Protein AF-A0A7J6NM86-F1 (afdb_monomer_lite)

Organism: Perkinsus olseni (NCBI:txid32597)

pLDDT: mean 79.4, std 16.75, range [38.25, 97.06]

Sequence (211 aa):
KFTTEFEGNDYGYSNFLFTAVDSLKGNYPCIPMDDYQTCLSWEFVEIAMGLVERSRPDMANLLFLEAFNHRMGSSGLGLSDILKMADAKLEGGSAMLPTIPEEDAWTYHTHHNGEPIVGPSRVCSALVCEMLRAGGALGDHELSCSEFTPFDVYSMDIFTTPTYQLKGDYAIDLTKPEALRLGQKPVTDDMAETCQTIITADSYYARAPHC

Structure (mmCIF, N/CA/C/O backbone):
data_AF-A0A7J6NM86-F1
#
_entry.id   AF-A0A7J6NM86-F1
#
loop_
_atom_site.group_PDB
_atom_site.id
_atom_site.type_symbol
_atom_site.label_atom_id
_atom_site.label_alt_id
_atom_site.label_comp_id
_atom_site.label_asym_id
_atom_site.label_entity_id
_atom_site.label_seq_id
_atom_site.pdbx_PDB_ins_code
_atom_site.Cartn_x
_atom_site.Cartn_y
_atom_site.Cartn_z
_atom_site.occupancy
_atom_site.B_iso_or_equiv
_atom_site.auth_seq_id
_atom_site.auth_comp_id
_atom_site.auth_asym_id
_atom_site.auth_atom_id
_atom_site.pdbx_PDB_model_num
ATOM 1 N N . LYS A 1 1 ? -18.175 -16.246 -5.339 1.00 65.62 1 LYS A N 1
ATOM 2 C CA . LYS A 1 1 ? -17.335 -15.464 -6.276 1.00 65.62 1 LYS A CA 1
ATOM 3 C C . LYS A 1 1 ? -16.178 -14.803 -5.536 1.00 65.62 1 LYS A C 1
ATOM 5 O O . LYS A 1 1 ? -15.058 -15.107 -5.891 1.00 65.62 1 LYS A O 1
ATOM 10 N N . PHE A 1 2 ? -16.438 -14.036 -4.470 1.00 81.94 2 PHE A N 1
ATOM 11 C CA . PHE A 1 2 ? -15.385 -13.460 -3.620 1.00 81.94 2 PHE A CA 1
ATOM 12 C C . PHE A 1 2 ? -14.384 -14.504 -3.093 1.00 81.94 2 PHE A C 1
ATOM 14 O O . PHE A 1 2 ? -13.198 -14.411 -3.370 1.00 81.94 2 PHE A O 1
ATOM 21 N N . THR A 1 3 ? -14.859 -15.558 -2.417 1.00 79.50 3 THR A N 1
ATOM 22 C CA . THR A 1 3 ? -13.975 -16.592 -1.844 1.00 79.50 3 THR A CA 1
ATOM 23 C C . THR A 1 3 ? -13.055 -17.210 -2.892 1.00 79.50 3 THR A C 1
ATOM 25 O O . THR A 1 3 ? -11.855 -17.243 -2.700 1.00 79.50 3 THR A O 1
ATOM 28 N N . THR A 1 4 ? -13.593 -17.589 -4.051 1.00 80.38 4 THR A N 1
ATOM 29 C CA . THR A 1 4 ? -12.820 -18.186 -5.152 1.00 80.38 4 THR A CA 1
ATOM 30 C C . THR A 1 4 ? -11.837 -17.230 -5.835 1.00 80.38 4 THR A C 1
ATOM 32 O O . THR A 1 4 ? -11.018 -17.687 -6.618 1.00 80.38 4 THR A O 1
ATOM 35 N N . GLU A 1 5 ? -11.965 -15.919 -5.624 1.00 83.00 5 GLU A N 1
ATOM 36 C CA . GLU A 1 5 ? -11.096 -14.895 -6.221 1.00 83.00 5 GLU A CA 1
ATOM 37 C C . GLU A 1 5 ? -9.876 -14.585 -5.344 1.00 83.00 5 GLU A C 1
ATOM 39 O O . GLU A 1 5 ? -8.820 -14.244 -5.871 1.00 83.00 5 GLU A O 1
ATOM 44 N N . PHE A 1 6 ? -10.011 -14.736 -4.021 1.00 87.19 6 PHE A N 1
ATOM 45 C CA . PHE A 1 6 ? -8.963 -14.411 -3.047 1.00 87.19 6 PHE A CA 1
ATOM 46 C C . PHE A 1 6 ? -8.371 -15.628 -2.330 1.00 87.19 6 PHE A C 1
ATOM 48 O O . PHE A 1 6 ? -7.248 -15.557 -1.836 1.00 87.19 6 PHE A O 1
ATOM 55 N N . GLU A 1 7 ? -9.101 -16.740 -2.245 1.00 89.06 7 GLU A N 1
ATOM 56 C CA . GLU A 1 7 ? -8.594 -17.978 -1.657 1.00 89.06 7 GLU A CA 1
ATOM 57 C C . GLU A 1 7 ? -7.391 -18.488 -2.453 1.00 89.06 7 GLU A C 1
ATOM 59 O O . GLU A 1 7 ? -7.452 -18.617 -3.669 1.00 89.06 7 GLU A O 1
ATOM 64 N N . GLY A 1 8 ? -6.294 -18.775 -1.754 1.00 89.31 8 GLY A N 1
ATOM 65 C CA . GLY A 1 8 ? -5.055 -19.254 -2.360 1.00 89.31 8 GLY A CA 1
ATOM 66 C C . GLY A 1 8 ? -4.103 -18.155 -2.835 1.00 89.31 8 GLY A C 1
ATOM 67 O O . GLY A 1 8 ? -2.943 -18.481 -3.071 1.00 89.31 8 GLY A O 1
ATOM 68 N N . ASN A 1 9 ? -4.530 -16.890 -2.940 1.00 90.69 9 ASN A N 1
ATOM 69 C CA . ASN A 1 9 ? -3.627 -15.786 -3.288 1.00 90.69 9 ASN A CA 1
ATOM 70 C C . ASN A 1 9 ? -2.642 -15.490 -2.145 1.00 90.69 9 ASN A C 1
ATOM 72 O O . ASN A 1 9 ? -3.005 -15.564 -0.967 1.00 90.69 9 ASN A O 1
ATOM 76 N N . ASP A 1 10 ? -1.416 -15.098 -2.491 1.00 92.00 10 ASP A N 1
ATOM 77 C CA . ASP A 1 10 ? -0.455 -14.591 -1.511 1.00 92.00 10 ASP A CA 1
ATOM 78 C C . ASP A 1 10 ? -0.953 -13.295 -0.849 1.00 92.00 10 ASP A C 1
ATOM 80 O O . ASP A 1 10 ? -1.759 -12.532 -1.391 1.00 92.00 10 ASP A O 1
ATOM 84 N N . TYR A 1 11 ? -0.424 -13.029 0.346 1.00 91.50 11 TYR A N 1
ATOM 85 C CA . TYR A 1 11 ? -0.725 -11.813 1.092 1.00 91.50 11 TYR A CA 1
ATOM 86 C C . TYR A 1 11 ? -0.290 -10.556 0.328 1.00 91.50 11 TYR A C 1
ATOM 88 O O . TYR A 1 11 ? 0.798 -10.518 -0.251 1.00 91.50 11 TYR A O 1
ATOM 96 N N . GLY A 1 12 ? -1.114 -9.504 0.368 1.00 89.50 12 GLY A N 1
ATOM 97 C CA . GLY A 1 12 ? -0.914 -8.299 -0.435 1.00 89.50 12 GLY A CA 1
ATOM 98 C C . GLY A 1 12 ? 0.189 -7.357 0.051 1.00 89.50 12 GLY A C 1
ATOM 99 O O . GLY A 1 12 ? -0.083 -6.217 0.427 1.00 89.50 12 GLY A O 1
ATOM 100 N N . TYR A 1 13 ? 1.439 -7.817 0.040 1.00 89.19 13 TYR A N 1
ATOM 101 C CA . TYR A 1 13 ? 2.605 -7.040 0.469 1.00 89.19 13 TYR A CA 1
ATOM 102 C C . TYR A 1 13 ? 2.868 -5.802 -0.392 1.00 89.19 13 TYR A C 1
ATOM 104 O O . TYR A 1 13 ? 3.353 -4.806 0.135 1.00 89.19 13 TYR A O 1
ATOM 112 N N . SER A 1 14 ? 2.505 -5.837 -1.675 1.00 88.38 14 SER A N 1
ATOM 113 C CA . SER A 1 14 ? 2.738 -4.731 -2.616 1.00 88.38 14 SER A CA 1
ATOM 114 C C . SER A 1 14 ? 1.946 -3.472 -2.283 1.00 88.38 14 SER A C 1
ATOM 116 O O . SER A 1 14 ? 2.365 -2.376 -2.634 1.00 88.38 14 SER A O 1
ATOM 118 N N . ASN A 1 15 ? 0.837 -3.626 -1.562 1.00 84.44 15 ASN A N 1
ATOM 119 C CA . ASN A 1 15 ? 0.008 -2.519 -1.097 1.00 84.44 15 ASN A CA 1
ATOM 120 C C . ASN A 1 15 ? 0.279 -2.169 0.388 1.00 84.44 15 ASN A C 1
ATOM 122 O O . A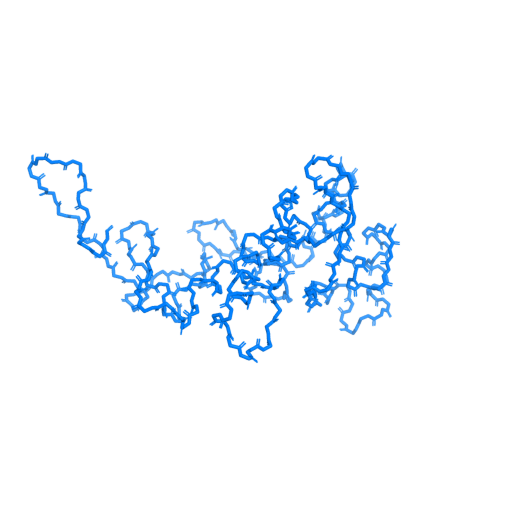SN A 1 15 ? -0.027 -1.083 0.865 1.00 84.44 15 ASN A O 1
ATOM 126 N N . PHE A 1 16 ? 0.932 -3.055 1.149 1.00 86.12 16 PHE A N 1
ATOM 127 C CA . PHE A 1 16 ? 1.124 -2.876 2.594 1.00 86.12 16 PHE A CA 1
ATOM 128 C C . PHE A 1 16 ? 1.860 -1.581 2.973 1.00 86.12 16 PHE A C 1
ATOM 130 O O . PHE A 1 16 ? 1.544 -0.968 3.989 1.00 86.12 16 PHE A O 1
ATOM 137 N N . LEU A 1 17 ? 2.854 -1.155 2.188 1.00 84.38 17 LEU A N 1
ATOM 138 C CA . LEU A 1 17 ? 3.617 0.053 2.510 1.00 84.38 17 LEU A CA 1
ATOM 139 C C . LEU A 1 17 ? 2.742 1.314 2.462 1.00 84.38 17 LEU A C 1
ATOM 141 O O . LEU A 1 17 ? 2.896 2.213 3.292 1.00 84.38 17 LEU A O 1
ATOM 145 N N . PHE A 1 18 ? 1.817 1.365 1.508 1.00 81.12 18 PHE A N 1
ATOM 146 C CA . PHE A 1 18 ? 1.030 2.557 1.220 1.00 81.12 18 PHE A CA 1
ATOM 147 C C . PHE A 1 18 ? -0.102 2.764 2.218 1.00 81.12 18 PHE A C 1
ATOM 149 O O . PHE A 1 18 ? -0.506 3.895 2.415 1.00 81.12 18 PHE A O 1
ATOM 156 N N . THR A 1 19 ? -0.465 1.753 3.015 1.00 72.81 19 THR A N 1
ATOM 157 C CA . THR A 1 19 ? -1.366 1.964 4.163 1.00 72.81 19 THR A CA 1
ATOM 158 C C . THR A 1 19 ? -0.764 2.854 5.264 1.00 72.81 19 THR A C 1
ATOM 160 O O . THR A 1 19 ? -1.471 3.254 6.184 1.00 72.81 19 THR A O 1
ATOM 163 N N . ALA A 1 20 ? 0.551 3.108 5.230 1.00 71.12 20 ALA A N 1
ATOM 164 C CA . ALA A 1 20 ? 1.263 3.960 6.191 1.00 71.12 20 ALA A CA 1
ATOM 165 C C . ALA A 1 20 ? 2.041 5.119 5.534 1.00 71.12 20 ALA A C 1
ATOM 167 O O . ALA A 1 20 ? 2.500 6.031 6.221 1.00 71.12 20 ALA A O 1
ATOM 168 N N . VAL A 1 21 ? 2.239 5.076 4.214 1.00 77.19 21 VAL A N 1
ATOM 169 C CA . VAL A 1 21 ? 3.017 6.058 3.446 1.00 77.19 21 VAL A CA 1
ATOM 170 C C . VAL A 1 21 ? 2.174 6.536 2.260 1.00 77.19 21 VAL A C 1
ATOM 172 O O . VAL A 1 21 ? 2.495 6.261 1.110 1.00 77.19 21 VAL A O 1
ATOM 175 N N . ASP A 1 22 ? 1.079 7.232 2.561 1.00 74.75 22 ASP A N 1
ATOM 176 C CA . ASP A 1 22 ? 0.058 7.724 1.611 1.00 74.75 22 ASP A CA 1
ATOM 177 C C . ASP A 1 22 ? -0.033 9.261 1.538 1.00 74.75 22 ASP A C 1
ATOM 179 O O . ASP A 1 22 ? -0.800 9.840 0.772 1.00 74.75 22 ASP A O 1
ATOM 183 N N . SER A 1 23 ? 0.712 9.970 2.384 1.00 76.62 23 SER A N 1
ATOM 184 C CA . SER A 1 23 ? 0.569 11.412 2.572 1.00 76.62 23 SER A CA 1
ATOM 185 C C . SER A 1 23 ? 1.927 12.077 2.733 1.00 76.62 23 SER A C 1
ATOM 187 O O . SER A 1 23 ? 2.908 11.467 3.156 1.00 76.62 23 SER A O 1
ATOM 189 N N . LEU A 1 24 ? 2.006 13.372 2.406 1.00 72.44 24 LEU A N 1
ATOM 190 C CA . LEU A 1 24 ? 3.257 14.132 2.524 1.00 72.44 24 LEU A CA 1
ATOM 191 C C . LEU A 1 24 ? 3.741 14.240 3.972 1.00 72.44 24 LEU A C 1
ATOM 193 O O . LEU A 1 24 ? 4.944 14.314 4.221 1.00 72.44 24 LEU A O 1
ATOM 197 N N . LYS A 1 25 ? 2.806 14.308 4.926 1.00 68.81 25 LYS A N 1
ATOM 198 C CA . LYS A 1 25 ? 3.053 14.427 6.367 1.00 68.81 25 LYS A CA 1
ATOM 199 C C . LYS A 1 25 ? 1.871 13.849 7.135 1.00 68.81 25 LYS A C 1
ATOM 201 O O . LYS A 1 25 ? 0.740 13.918 6.673 1.00 68.81 25 LYS A O 1
ATOM 206 N N . GLY A 1 26 ? 2.127 13.399 8.360 1.00 67.50 26 GLY A N 1
ATOM 207 C CA . GLY A 1 26 ? 1.083 13.028 9.315 1.00 67.50 26 GLY A CA 1
ATOM 208 C C . GLY A 1 26 ? 0.796 11.533 9.400 1.00 67.50 26 GLY A C 1
ATOM 209 O O . GLY A 1 26 ? 0.464 11.094 10.495 1.00 67.50 26 GLY A O 1
ATOM 210 N N . ASN A 1 27 ? 1.003 10.758 8.327 1.00 73.50 27 ASN A N 1
ATOM 211 C CA . ASN A 1 27 ? 0.824 9.298 8.375 1.00 73.50 27 ASN A CA 1
ATOM 212 C C . ASN A 1 27 ? 2.131 8.503 8.564 1.00 73.50 27 ASN A C 1
ATOM 214 O O . ASN A 1 27 ? 2.108 7.329 8.917 1.00 73.50 27 ASN A O 1
ATOM 218 N N . TYR A 1 28 ? 3.290 9.157 8.434 1.00 78.00 28 TYR A N 1
ATOM 219 C CA . TYR A 1 28 ? 4.568 8.506 8.713 1.00 78.00 28 TYR A CA 1
ATOM 220 C C . TYR A 1 28 ? 4.667 8.051 10.179 1.00 78.00 28 TYR A C 1
ATOM 222 O O . TYR A 1 28 ? 4.321 8.817 11.091 1.00 78.00 28 TYR A O 1
ATOM 230 N N . PRO A 1 29 ? 5.202 6.844 10.437 1.00 74.12 29 PRO A N 1
ATOM 231 C CA . PRO A 1 29 ? 5.386 6.362 11.795 1.00 74.12 29 PRO A CA 1
ATOM 232 C C . PRO A 1 29 ? 6.361 7.272 12.545 1.00 74.12 29 PRO A C 1
ATOM 234 O O . PRO A 1 29 ? 7.380 7.708 12.000 1.00 74.12 29 PRO A O 1
ATOM 237 N N . CYS A 1 30 ? 6.041 7.560 13.806 1.00 78.31 30 CYS A N 1
ATOM 238 C CA . CYS A 1 30 ? 6.904 8.343 14.682 1.00 78.31 30 CYS A CA 1
ATOM 239 C C . CYS A 1 30 ? 7.639 7.440 15.668 1.00 78.31 30 CYS A C 1
ATOM 241 O O . CYS A 1 30 ? 7.115 6.425 16.120 1.00 78.31 30 CYS A O 1
ATOM 243 N N . ILE A 1 31 ? 8.884 7.805 15.947 1.00 74.06 31 ILE A N 1
ATOM 244 C CA . ILE A 1 31 ? 9.856 7.045 16.719 1.00 74.06 31 ILE A CA 1
ATOM 245 C C . ILE A 1 31 ? 10.531 7.944 17.773 1.00 74.06 31 ILE A C 1
ATOM 247 O O . ILE A 1 31 ? 10.648 9.156 17.554 1.00 74.06 31 ILE A O 1
ATOM 251 N N . PRO A 1 32 ? 11.033 7.353 18.875 1.00 69.81 32 PRO A N 1
ATOM 252 C CA . PRO A 1 32 ? 10.803 5.971 19.323 1.00 69.81 32 PRO A CA 1
ATOM 253 C C . PRO A 1 32 ? 9.337 5.716 19.727 1.00 69.81 32 PRO A C 1
ATOM 255 O O . PRO A 1 32 ? 8.601 6.648 20.034 1.00 69.81 32 PRO A O 1
ATOM 258 N N . MET A 1 33 ? 8.903 4.447 19.724 1.00 59.97 33 MET A N 1
ATOM 259 C CA . MET A 1 33 ? 7.509 4.038 20.021 1.00 59.97 33 MET A CA 1
ATOM 260 C C . MET A 1 33 ? 7.029 4.406 21.437 1.00 59.97 33 MET A C 1
ATOM 262 O O . MET A 1 33 ? 5.866 4.186 21.775 1.00 59.97 33 MET A O 1
ATOM 266 N N . ASP A 1 34 ? 7.926 4.926 22.266 1.00 61.62 34 ASP A N 1
ATOM 267 C CA . ASP A 1 34 ? 7.681 5.216 23.671 1.00 61.62 34 ASP A CA 1
ATOM 268 C C . ASP A 1 34 ? 7.212 6.671 23.858 1.00 61.62 34 ASP A C 1
ATOM 270 O O . ASP A 1 34 ? 6.435 6.953 24.768 1.00 61.62 34 ASP A O 1
ATOM 274 N N . ASP A 1 35 ? 7.642 7.589 22.980 1.00 68.00 35 ASP A N 1
ATOM 275 C CA . ASP A 1 35 ? 7.356 9.027 23.083 1.00 68.00 35 ASP A CA 1
ATOM 276 C C . ASP A 1 35 ? 6.937 9.704 21.761 1.00 68.00 35 ASP A C 1
ATOM 278 O O . ASP A 1 35 ? 6.463 10.843 21.796 1.00 68.00 35 ASP A O 1
ATOM 282 N N . TYR A 1 36 ? 7.068 9.015 20.617 1.00 70.12 36 TYR A N 1
ATOM 283 C CA . TYR A 1 36 ? 6.662 9.448 19.273 1.00 70.12 36 TYR A CA 1
ATOM 284 C C . TYR A 1 36 ? 7.147 10.856 18.887 1.00 70.12 36 TYR A C 1
ATOM 286 O O . TYR A 1 36 ? 6.491 11.549 18.109 1.00 70.12 36 TYR A O 1
ATOM 294 N N . GLN A 1 37 ? 8.294 11.296 19.415 1.00 74.06 37 GLN A N 1
ATOM 295 C CA . GLN A 1 37 ? 8.746 12.687 19.270 1.00 74.06 37 GLN A CA 1
ATOM 296 C C . GLN A 1 37 ? 9.224 13.030 17.854 1.00 74.06 37 GLN A C 1
ATOM 298 O O . GLN A 1 37 ? 9.205 14.197 17.467 1.00 74.06 37 GLN A O 1
ATOM 303 N N . THR A 1 38 ? 9.669 12.037 17.077 1.00 76.38 38 THR A N 1
ATOM 304 C CA . THR A 1 38 ? 10.217 12.252 15.731 1.00 76.38 38 THR A CA 1
ATOM 305 C C . THR A 1 38 ? 9.493 11.391 14.710 1.00 76.38 38 THR A C 1
ATOM 307 O O . THR A 1 38 ? 9.607 10.172 14.735 1.00 76.38 38 THR A O 1
ATOM 310 N N . CYS A 1 39 ? 8.774 12.007 13.777 1.00 80.12 39 CYS A N 1
ATOM 311 C CA . CYS A 1 39 ? 8.135 11.284 12.678 1.00 80.12 39 CYS A CA 1
ATOM 312 C C . CYS A 1 39 ? 9.106 11.075 11.520 1.00 80.12 39 CYS A C 1
ATOM 314 O O . CYS A 1 39 ? 9.911 11.962 11.222 1.00 80.12 39 CYS A O 1
ATOM 316 N N . LEU A 1 40 ? 9.031 9.911 10.868 1.00 81.88 40 LEU A N 1
ATOM 317 C CA . LEU A 1 40 ? 9.751 9.710 9.615 1.00 81.88 40 LEU A CA 1
ATOM 318 C C . LEU A 1 40 ? 9.282 10.732 8.571 1.00 81.88 40 LEU A C 1
ATOM 320 O O . LEU A 1 40 ? 8.179 11.278 8.644 1.00 81.88 40 LEU A O 1
ATOM 324 N N . SER A 1 41 ? 10.150 10.996 7.605 1.00 85.19 41 SER A N 1
ATOM 325 C CA . SER A 1 41 ? 9.867 11.870 6.476 1.00 85.19 41 SER A CA 1
ATOM 326 C C . SER A 1 41 ? 10.066 11.114 5.168 1.00 85.19 41 SER A C 1
ATOM 328 O O . SER A 1 41 ? 10.731 10.072 5.142 1.00 85.19 41 SER A O 1
ATOM 330 N N . TRP A 1 42 ? 9.508 11.649 4.082 1.00 86.25 42 TRP A N 1
ATOM 331 C CA . TRP A 1 42 ? 9.660 11.064 2.752 1.00 86.25 42 TRP A CA 1
ATOM 332 C C . TRP A 1 42 ? 11.133 10.849 2.383 1.00 86.25 42 TRP A C 1
ATOM 334 O O . TRP A 1 42 ? 11.498 9.781 1.906 1.00 86.25 42 TRP A O 1
ATOM 344 N N . GLU A 1 43 ? 12.001 11.810 2.697 1.00 88.00 43 GLU A N 1
ATOM 345 C CA . GLU A 1 43 ? 13.429 11.752 2.374 1.00 88.00 43 GLU A CA 1
ATOM 346 C C . GLU A 1 43 ? 14.120 10.558 3.048 1.00 88.00 43 GLU A C 1
ATOM 348 O O . GLU A 1 43 ? 14.991 9.917 2.461 1.00 88.00 43 GLU A O 1
ATOM 353 N N . PHE A 1 44 ? 13.719 10.221 4.277 1.00 87.81 44 PHE A N 1
ATOM 354 C CA . PHE A 1 44 ? 14.232 9.032 4.951 1.00 87.81 44 PHE A CA 1
ATOM 355 C C . PHE A 1 44 ? 13.719 7.748 4.290 1.00 87.81 44 PHE A C 1
ATOM 357 O O . PHE A 1 44 ? 14.491 6.807 4.089 1.00 87.81 44 PHE A O 1
ATOM 364 N N . VAL A 1 45 ? 12.430 7.712 3.941 1.00 88.19 45 VAL A N 1
ATOM 365 C CA . VAL A 1 45 ? 11.807 6.557 3.282 1.00 88.19 45 VAL A CA 1
ATOM 366 C C . VAL A 1 45 ? 12.447 6.308 1.916 1.00 88.19 45 VAL A C 1
ATOM 368 O O . VAL A 1 45 ? 12.804 5.171 1.620 1.00 88.19 45 VAL A O 1
ATOM 371 N N . GLU A 1 46 ? 12.704 7.353 1.131 1.00 89.62 46 GLU A N 1
ATOM 372 C CA . GLU A 1 46 ? 13.394 7.274 -0.160 1.00 89.62 46 GLU A CA 1
ATOM 373 C C . GLU A 1 46 ? 14.785 6.632 -0.034 1.00 89.62 46 GLU A C 1
ATOM 375 O O . GLU A 1 46 ? 15.108 5.678 -0.749 1.00 89.62 46 GLU A O 1
ATOM 380 N N . ILE A 1 47 ? 15.590 7.087 0.934 1.00 91.69 47 ILE A N 1
ATOM 381 C CA . ILE A 1 47 ? 16.921 6.521 1.198 1.00 91.69 47 ILE A CA 1
ATOM 382 C C . ILE A 1 47 ? 16.814 5.052 1.626 1.00 91.69 47 ILE A C 1
ATOM 384 O O . ILE A 1 47 ? 17.566 4.206 1.131 1.00 91.69 47 ILE A O 1
ATOM 388 N N . ALA A 1 48 ? 15.889 4.731 2.533 1.00 91.44 48 ALA A N 1
ATOM 389 C CA . ALA A 1 48 ? 15.688 3.369 3.015 1.00 91.44 48 ALA A CA 1
ATOM 390 C C . ALA A 1 48 ? 15.275 2.423 1.877 1.00 91.44 48 ALA A C 1
ATOM 392 O O . ALA A 1 48 ? 15.853 1.344 1.739 1.00 91.44 48 ALA A O 1
ATOM 393 N N . MET A 1 49 ? 14.344 2.842 1.018 1.00 92.62 49 MET A N 1
ATOM 394 C CA . MET A 1 49 ? 13.909 2.068 -0.146 1.00 92.62 49 MET A CA 1
ATOM 395 C C . MET A 1 49 ? 15.057 1.832 -1.130 1.00 92.62 49 MET A C 1
ATOM 397 O O . MET A 1 49 ? 15.237 0.705 -1.588 1.00 92.62 49 MET A O 1
ATOM 401 N N . GLY A 1 50 ? 15.901 2.837 -1.386 1.00 93.69 50 GLY A N 1
ATOM 402 C CA . GLY A 1 50 ? 17.087 2.669 -2.234 1.00 93.69 50 GLY A CA 1
ATOM 403 C C . GLY A 1 50 ? 18.100 1.666 -1.666 1.00 93.69 50 GLY A C 1
ATOM 404 O O . GLY A 1 50 ? 18.695 0.878 -2.406 1.00 93.69 50 GLY A O 1
ATOM 405 N N . LEU A 1 51 ? 18.278 1.636 -0.340 1.00 95.19 51 LEU A N 1
ATOM 406 C CA . LEU A 1 51 ? 19.112 0.630 0.327 1.00 95.19 51 LEU A CA 1
ATOM 407 C C . LEU A 1 51 ? 18.498 -0.775 0.247 1.00 95.19 51 LEU A C 1
ATOM 409 O O . LEU A 1 51 ? 19.229 -1.751 0.039 1.00 95.19 51 LEU A O 1
ATOM 413 N N . VAL A 1 52 ? 17.175 -0.892 0.386 1.00 95.50 52 VAL A N 1
ATOM 414 C CA . VAL A 1 52 ? 16.456 -2.167 0.250 1.00 95.50 52 VAL A CA 1
ATOM 415 C C . VAL A 1 52 ? 16.561 -2.691 -1.178 1.00 95.50 52 VAL A C 1
ATOM 417 O O . VAL A 1 52 ? 16.987 -3.826 -1.349 1.00 95.50 52 VAL A O 1
ATOM 420 N N . GLU A 1 53 ? 16.292 -1.879 -2.202 1.00 95.81 53 GLU A N 1
ATOM 421 C CA . GLU A 1 53 ? 16.428 -2.287 -3.610 1.00 95.81 53 GLU A CA 1
ATOM 422 C C . GLU A 1 53 ? 17.841 -2.790 -3.920 1.00 95.81 53 GLU A C 1
ATOM 424 O O . GLU A 1 53 ? 18.015 -3.847 -4.528 1.00 95.81 53 GLU A O 1
ATOM 429 N N . ARG A 1 54 ? 18.868 -2.084 -3.435 1.00 94.81 54 ARG A N 1
ATOM 430 C CA . ARG A 1 54 ? 20.264 -2.472 -3.662 1.00 94.81 54 ARG A CA 1
ATOM 431 C C . ARG A 1 54 ? 20.658 -3.771 -2.956 1.00 94.81 54 ARG A C 1
ATOM 433 O O . ARG A 1 54 ? 21.508 -4.501 -3.464 1.00 94.81 54 ARG A O 1
ATOM 440 N N . SER A 1 55 ? 20.125 -4.026 -1.764 1.00 96.44 55 SER A N 1
ATOM 441 C CA . SER A 1 55 ? 20.516 -5.178 -0.937 1.00 96.44 55 SER A CA 1
ATOM 442 C C . SER A 1 55 ? 19.649 -6.417 -1.174 1.00 96.44 55 SER A C 1
ATOM 444 O O . SER A 1 55 ? 20.153 -7.540 -1.113 1.00 96.44 55 SER A O 1
ATOM 446 N N . ARG A 1 56 ? 18.355 -6.219 -1.434 1.00 96.00 56 ARG A N 1
ATOM 447 C CA . ARG A 1 56 ? 17.295 -7.228 -1.558 1.00 96.00 56 ARG A CA 1
ATOM 448 C C . ARG A 1 56 ? 16.295 -6.795 -2.651 1.00 96.00 56 ARG A C 1
ATOM 450 O O . ARG A 1 56 ? 15.177 -6.383 -2.336 1.00 96.00 56 ARG A O 1
ATOM 457 N N . PRO A 1 57 ? 16.681 -6.867 -3.938 1.00 93.31 57 PRO A N 1
ATOM 458 C CA . PRO A 1 57 ? 15.838 -6.412 -5.051 1.00 93.31 57 PRO A CA 1
ATOM 459 C C . PRO A 1 57 ? 14.530 -7.207 -5.184 1.00 93.31 57 PRO A C 1
ATOM 461 O O . PRO A 1 57 ? 13.515 -6.668 -5.613 1.00 93.31 57 PRO A O 1
ATOM 464 N N . ASP A 1 58 ? 14.532 -8.475 -4.774 1.00 91.31 58 ASP A N 1
ATOM 465 C CA . ASP A 1 58 ? 13.342 -9.322 -4.669 1.00 91.31 58 ASP A CA 1
ATOM 466 C C . ASP A 1 58 ? 12.320 -8.753 -3.674 1.00 91.31 58 ASP A C 1
ATOM 468 O O . ASP A 1 58 ? 11.136 -8.652 -3.987 1.00 91.31 58 ASP A O 1
ATOM 472 N N . MET A 1 59 ? 12.789 -8.294 -2.511 1.00 91.31 59 MET A N 1
ATOM 473 C CA . MET A 1 59 ? 11.935 -7.648 -1.513 1.00 91.31 59 MET A CA 1
ATOM 474 C C . MET A 1 59 ? 11.444 -6.277 -1.974 1.00 91.31 59 MET A C 1
ATOM 476 O O . MET A 1 59 ? 10.295 -5.934 -1.723 1.00 91.31 59 MET A O 1
ATOM 480 N N . ALA A 1 60 ? 12.284 -5.493 -2.651 1.00 93.81 60 ALA A N 1
ATOM 481 C CA . ALA A 1 60 ? 11.873 -4.196 -3.185 1.00 93.81 60 ALA A CA 1
ATOM 482 C C . ALA A 1 60 ? 10.752 -4.330 -4.226 1.00 93.81 60 ALA A C 1
ATOM 484 O O . ALA A 1 60 ? 9.782 -3.573 -4.184 1.00 93.81 60 ALA A O 1
ATOM 485 N N . ASN A 1 61 ? 10.852 -5.329 -5.111 1.00 91.62 61 ASN A N 1
ATOM 486 C CA . ASN A 1 61 ? 9.794 -5.652 -6.067 1.00 91.62 61 ASN A CA 1
ATOM 487 C C . ASN A 1 61 ? 8.485 -6.013 -5.370 1.00 91.62 61 ASN A C 1
ATOM 489 O O . ASN A 1 61 ? 7.451 -5.441 -5.701 1.00 91.62 61 ASN A O 1
ATOM 493 N N . LEU A 1 62 ? 8.553 -6.893 -4.368 1.00 89.88 62 LEU A N 1
ATOM 494 C CA . LEU A 1 62 ? 7.382 -7.320 -3.609 1.00 89.88 62 LEU A CA 1
ATOM 495 C C . LEU A 1 62 ? 6.721 -6.170 -2.836 1.00 89.88 62 LEU A C 1
ATOM 497 O O . LEU A 1 62 ? 5.498 -6.130 -2.763 1.00 89.88 62 LEU A O 1
ATOM 501 N N . LEU A 1 63 ? 7.515 -5.277 -2.235 1.00 91.44 63 LEU A N 1
ATOM 502 C CA . LEU A 1 63 ? 7.030 -4.289 -1.267 1.00 91.44 63 LEU A CA 1
ATOM 503 C C . LEU A 1 63 ? 6.621 -2.945 -1.875 1.00 91.44 63 LEU A C 1
ATOM 505 O O . LEU A 1 63 ? 5.705 -2.326 -1.343 1.00 91.44 63 LEU A O 1
ATOM 509 N N . PHE A 1 64 ? 7.312 -2.445 -2.907 1.00 92.88 64 PHE A N 1
ATOM 510 C CA . PHE A 1 64 ? 7.068 -1.069 -3.370 1.00 92.88 64 PHE A CA 1
ATOM 511 C C . PHE A 1 64 ? 7.340 -0.777 -4.851 1.00 92.88 64 PHE A C 1
ATOM 513 O O . PHE A 1 64 ? 6.714 0.132 -5.391 1.00 92.88 64 PHE A O 1
ATOM 520 N N . LEU A 1 65 ? 8.235 -1.490 -5.549 1.00 95.12 65 LEU A N 1
ATOM 521 C CA . LEU A 1 65 ? 8.579 -1.106 -6.930 1.00 95.12 65 LEU A CA 1
ATOM 522 C C . LEU A 1 65 ? 7.412 -1.290 -7.898 1.00 95.12 65 LEU A C 1
ATOM 524 O O . LEU A 1 65 ? 7.160 -0.405 -8.714 1.00 95.12 65 LEU A O 1
ATOM 528 N N . GLU A 1 66 ? 6.697 -2.414 -7.831 1.00 94.69 66 GLU A N 1
ATOM 529 C CA . GLU A 1 66 ? 5.562 -2.649 -8.730 1.00 94.69 66 GLU A CA 1
ATOM 530 C C . GLU A 1 66 ? 4.435 -1.640 -8.472 1.00 94.69 66 GLU A C 1
ATOM 532 O O . GLU A 1 66 ? 3.885 -1.063 -9.407 1.00 94.69 66 GLU A O 1
ATOM 537 N N . ALA A 1 67 ? 4.184 -1.325 -7.203 1.00 93.56 67 ALA A N 1
ATOM 538 C CA . ALA A 1 67 ? 3.169 -0.363 -6.792 1.00 93.56 67 ALA A CA 1
ATOM 539 C C . ALA A 1 67 ? 3.504 1.075 -7.215 1.00 93.56 67 ALA A C 1
ATOM 541 O O . ALA A 1 67 ? 2.631 1.837 -7.634 1.00 93.56 67 ALA A O 1
ATOM 542 N N . PHE A 1 68 ? 4.781 1.459 -7.174 1.00 95.19 68 PHE A N 1
ATOM 543 C CA . PHE A 1 68 ? 5.218 2.737 -7.727 1.00 95.19 68 PHE A CA 1
ATOM 544 C C . PHE A 1 68 ? 5.189 2.771 -9.254 1.00 95.19 68 PHE A C 1
ATOM 546 O O . PHE A 1 68 ? 4.911 3.820 -9.835 1.00 95.19 68 PHE A O 1
ATOM 553 N N . ASN A 1 69 ? 5.453 1.643 -9.914 1.00 96.06 69 ASN A N 1
ATOM 554 C CA . ASN A 1 69 ? 5.290 1.544 -11.358 1.00 96.06 69 ASN A CA 1
ATOM 555 C C . ASN A 1 69 ? 3.823 1.769 -11.756 1.00 96.06 69 ASN A C 1
ATOM 557 O O . ASN A 1 69 ? 3.579 2.562 -12.664 1.00 96.06 69 ASN A O 1
ATOM 561 N N . HIS A 1 70 ? 2.857 1.186 -11.034 1.00 95.25 70 HIS A N 1
ATOM 562 C CA . HIS A 1 70 ? 1.429 1.459 -11.256 1.00 95.25 70 HIS A CA 1
ATOM 563 C C . HIS A 1 70 ? 1.096 2.945 -11.119 1.00 95.25 70 HIS A C 1
ATOM 565 O O . HIS A 1 70 ? 0.557 3.538 -12.054 1.00 95.25 70 HIS A O 1
ATOM 571 N N . ARG A 1 71 ? 1.531 3.587 -10.027 1.00 94.56 71 ARG A N 1
ATOM 572 C CA . ARG A 1 71 ? 1.332 5.032 -9.786 1.00 94.56 71 ARG A CA 1
ATOM 573 C C . ARG A 1 71 ? 1.897 5.921 -10.896 1.00 94.56 71 ARG A C 1
ATOM 575 O O . ARG A 1 71 ? 1.346 6.979 -11.187 1.00 94.56 71 ARG A O 1
ATOM 582 N N . MET A 1 72 ? 2.984 5.494 -11.535 1.00 95.81 72 MET A N 1
ATOM 583 C CA . MET A 1 72 ? 3.618 6.228 -12.634 1.00 95.81 72 MET A CA 1
ATOM 584 C C . MET A 1 72 ? 3.129 5.822 -14.031 1.00 95.81 72 MET A C 1
ATOM 586 O O . MET A 1 72 ? 3.575 6.410 -15.028 1.00 95.81 72 MET A O 1
ATOM 590 N N . GLY A 1 73 ? 2.226 4.840 -14.125 1.00 95.06 73 GLY A N 1
ATOM 591 C CA . GLY A 1 73 ? 1.791 4.246 -15.389 1.00 95.06 73 GLY A CA 1
ATOM 592 C C . GLY A 1 73 ? 2.944 3.595 -16.160 1.00 95.06 73 GLY A C 1
ATOM 593 O O . GLY A 1 73 ? 2.986 3.664 -17.390 1.00 95.06 73 GLY A O 1
ATOM 594 N N . SER A 1 74 ? 3.925 3.036 -15.450 1.00 95.62 74 SER A N 1
ATOM 595 C CA . SER A 1 74 ? 5.104 2.365 -16.001 1.00 95.62 74 SER A CA 1
ATOM 596 C C . SER A 1 74 ? 5.135 0.885 -15.615 1.00 95.62 74 SER A C 1
ATOM 598 O O . SER A 1 74 ? 4.275 0.390 -14.898 1.00 95.62 74 SER A O 1
ATOM 600 N N . SER A 1 75 ? 6.120 0.144 -16.123 1.00 94.06 75 SER A N 1
ATOM 601 C CA . SER A 1 75 ? 6.366 -1.240 -15.708 1.00 94.06 75 SER A CA 1
ATOM 602 C C . SER A 1 75 ? 7.859 -1.546 -15.739 1.00 94.06 75 SER A C 1
ATOM 604 O O . SER A 1 75 ? 8.581 -1.066 -16.615 1.00 94.06 75 SER A O 1
ATOM 606 N N . GLY A 1 76 ? 8.323 -2.335 -14.768 1.00 91.62 76 GLY A N 1
ATOM 607 C CA . GLY A 1 76 ? 9.698 -2.839 -14.720 1.00 91.62 76 GLY A CA 1
ATOM 608 C C . GLY A 1 76 ? 10.786 -1.788 -14.478 1.00 91.62 76 GLY A C 1
ATOM 609 O O . GLY A 1 76 ? 11.959 -2.092 -14.687 1.00 91.62 76 GLY A O 1
ATOM 610 N N . LEU A 1 77 ? 10.436 -0.565 -14.064 1.00 96.38 77 LEU A N 1
ATOM 611 C CA . LEU A 1 77 ? 11.426 0.447 -13.694 1.00 96.38 77 LEU A CA 1
ATOM 612 C C . LEU A 1 77 ? 11.936 0.211 -12.269 1.00 96.38 77 LEU A C 1
ATOM 614 O O . LEU A 1 77 ? 11.156 -0.139 -11.383 1.00 96.38 77 LEU A O 1
ATOM 618 N N . GLY A 1 78 ? 13.233 0.443 -12.059 1.00 96.00 78 GLY A N 1
ATOM 619 C CA . GLY A 1 78 ? 13.834 0.501 -10.723 1.00 96.00 78 GLY A CA 1
ATOM 620 C C . GLY A 1 78 ? 13.567 1.841 -10.035 1.00 96.00 78 GLY A C 1
ATOM 621 O O . GLY A 1 78 ? 13.187 2.819 -10.689 1.00 96.00 78 GLY A O 1
ATOM 622 N N . LEU A 1 79 ? 13.813 1.920 -8.725 1.00 95.50 79 LEU A N 1
ATOM 623 C CA . LEU A 1 79 ? 13.415 3.067 -7.898 1.00 95.50 79 LEU A CA 1
ATOM 624 C C . LEU A 1 79 ? 13.980 4.386 -8.434 1.00 95.50 79 LEU A C 1
ATOM 626 O O . LEU A 1 79 ? 13.249 5.360 -8.567 1.00 95.50 79 LEU A O 1
ATOM 630 N N . SER A 1 80 ? 15.265 4.418 -8.802 1.00 94.94 80 SER A N 1
ATOM 631 C CA . SER A 1 80 ? 15.905 5.646 -9.298 1.00 94.94 80 SER A CA 1
ATOM 632 C C . SER A 1 80 ? 15.225 6.208 -10.549 1.00 94.94 80 SER A C 1
ATOM 634 O O . SER A 1 80 ? 15.131 7.426 -10.696 1.00 94.94 80 SER A O 1
ATOM 636 N N . ASP A 1 81 ? 14.756 5.348 -11.451 1.00 97.06 81 ASP A N 1
ATOM 637 C CA . ASP A 1 81 ? 14.123 5.793 -12.692 1.00 97.06 81 ASP A CA 1
ATOM 638 C C . ASP A 1 81 ? 12.657 6.176 -12.474 1.00 97.06 81 ASP A C 1
ATOM 640 O O . ASP A 1 81 ? 12.188 7.138 -13.085 1.00 97.06 81 ASP A O 1
ATOM 644 N N . ILE A 1 82 ? 11.967 5.509 -11.542 1.00 96.88 82 ILE A N 1
ATOM 645 C CA . ILE A 1 82 ? 10.641 5.924 -11.066 1.00 96.88 82 ILE A CA 1
ATOM 646 C C . ILE A 1 82 ? 10.721 7.322 -10.444 1.00 96.88 82 ILE A C 1
ATOM 648 O O . ILE A 1 82 ? 9.956 8.198 -10.835 1.00 96.88 82 ILE A O 1
ATOM 652 N N . LEU A 1 83 ? 11.661 7.561 -9.523 1.00 95.31 83 LEU A N 1
ATOM 653 C CA . LEU A 1 83 ? 11.801 8.851 -8.837 1.00 95.31 83 LEU A CA 1
ATOM 654 C C . LEU A 1 83 ? 12.128 9.980 -9.820 1.00 95.31 83 LEU A C 1
ATOM 656 O O . LEU A 1 83 ? 11.468 11.014 -9.793 1.00 95.31 83 LEU A O 1
ATOM 660 N N . LYS A 1 84 ? 13.049 9.758 -10.771 1.00 96.50 84 LYS A N 1
ATOM 661 C CA . LYS A 1 84 ? 13.318 10.726 -11.854 1.00 96.50 84 LYS A CA 1
ATOM 662 C C . LYS A 1 84 ? 12.079 11.003 -12.701 1.00 96.50 84 LYS A C 1
ATOM 664 O O . LYS A 1 84 ? 11.854 12.139 -13.115 1.00 96.50 84 LYS A O 1
ATOM 669 N N . MET A 1 85 ? 11.298 9.967 -13.011 1.00 96.75 85 MET A N 1
ATOM 670 C CA . MET A 1 85 ? 10.056 10.136 -13.759 1.00 96.75 85 MET A CA 1
ATOM 671 C C . MET A 1 85 ? 9.040 10.948 -12.949 1.00 96.75 85 MET A C 1
ATOM 673 O O . MET A 1 85 ? 8.381 11.816 -13.518 1.00 96.75 85 MET A O 1
ATOM 677 N N . ALA A 1 86 ? 8.926 10.688 -11.648 1.00 95.81 86 ALA A N 1
ATOM 678 C CA . ALA A 1 86 ? 8.037 11.405 -10.745 1.00 95.81 86 ALA A CA 1
ATOM 679 C C . ALA A 1 86 ? 8.448 12.880 -10.608 1.00 95.81 86 ALA A C 1
ATOM 681 O O . ALA A 1 86 ? 7.602 13.751 -10.784 1.00 95.81 86 ALA A O 1
ATOM 682 N N . ASP A 1 87 ? 9.740 13.172 -10.433 1.00 95.94 87 ASP A N 1
ATOM 683 C CA . ASP A 1 87 ? 10.282 14.540 -10.419 1.00 95.94 87 ASP A CA 1
ATOM 684 C C . ASP A 1 87 ? 9.971 15.318 -11.704 1.00 95.94 87 ASP A C 1
ATOM 686 O O . ASP A 1 87 ? 9.748 16.526 -11.667 1.00 95.94 87 ASP A O 1
ATOM 690 N N . ALA A 1 88 ? 9.944 14.633 -12.850 1.00 96.12 88 ALA A N 1
ATOM 691 C CA . ALA A 1 88 ? 9.649 15.252 -14.138 1.00 96.12 88 ALA A CA 1
ATOM 692 C C . ALA A 1 88 ? 8.145 15.426 -14.418 1.00 96.12 88 ALA A C 1
ATOM 694 O O . ALA A 1 88 ? 7.778 16.312 -15.191 1.00 96.12 88 ALA A O 1
ATOM 695 N N . LYS A 1 89 ? 7.283 14.561 -13.864 1.00 96.00 89 LYS A N 1
ATOM 696 C CA . LYS A 1 89 ? 5.848 14.503 -14.200 1.00 96.00 89 LYS A CA 1
ATOM 697 C C . LYS A 1 89 ? 4.924 15.099 -13.138 1.00 96.00 89 LYS A C 1
ATOM 699 O O . LYS A 1 89 ? 3.855 15.579 -13.505 1.00 96.00 89 LYS A O 1
ATOM 704 N N . LEU A 1 90 ? 5.279 15.021 -11.857 1.00 95.12 90 LEU A N 1
ATOM 705 C CA . LEU A 1 90 ? 4.398 15.395 -10.751 1.00 95.12 90 LEU A CA 1
ATOM 706 C C . LEU A 1 90 ? 4.690 16.819 -10.271 1.00 95.12 90 LEU A C 1
ATOM 708 O O . LEU A 1 90 ? 5.838 17.201 -10.045 1.00 95.12 90 LEU A O 1
ATOM 712 N N . GLU A 1 91 ? 3.636 17.604 -10.058 1.00 91.38 91 GLU A N 1
ATOM 713 C CA . GLU A 1 91 ? 3.745 18.916 -9.423 1.00 91.38 91 GLU A CA 1
ATOM 714 C C . GLU A 1 91 ? 4.055 18.737 -7.929 1.00 91.38 91 GLU A C 1
ATOM 716 O O . GLU A 1 91 ? 3.197 18.309 -7.168 1.00 91.38 91 GLU A O 1
ATOM 721 N N . GLY A 1 92 ? 5.295 19.025 -7.518 1.00 89.56 92 GLY A N 1
ATOM 722 C CA . GLY A 1 92 ? 5.822 18.690 -6.183 1.00 89.56 92 GLY A CA 1
ATOM 723 C C . GLY A 1 92 ? 6.861 17.559 -6.191 1.00 89.56 92 GLY A C 1
ATOM 724 O O . GLY A 1 92 ? 7.455 17.267 -5.155 1.00 89.56 92 GLY A O 1
ATOM 725 N N . GLY A 1 93 ? 7.121 16.977 -7.365 1.00 93.25 93 GLY A N 1
ATOM 726 C CA . GLY A 1 93 ? 8.163 15.987 -7.609 1.00 93.25 93 GLY A CA 1
ATOM 727 C C . GLY A 1 93 ? 7.890 14.617 -6.990 1.00 93.25 93 GLY A C 1
ATOM 728 O O . GLY A 1 93 ? 6.753 14.263 -6.680 1.00 93.25 93 GLY A O 1
ATOM 729 N N . SER A 1 94 ? 8.948 13.834 -6.810 1.00 92.25 94 SER A N 1
ATOM 730 C CA . SER A 1 94 ? 8.915 12.470 -6.268 1.00 92.25 94 SER A CA 1
ATOM 731 C C . SER A 1 94 ? 8.266 12.353 -4.888 1.00 92.25 94 SER A C 1
ATOM 733 O O . SER A 1 94 ? 7.667 11.322 -4.599 1.00 92.25 94 SER A O 1
ATOM 735 N N . ALA A 1 95 ? 8.268 13.416 -4.081 1.00 90.25 95 ALA A N 1
ATOM 736 C CA . ALA A 1 95 ? 7.555 13.455 -2.802 1.00 90.25 95 ALA A CA 1
ATOM 737 C C . ALA A 1 95 ? 6.033 13.270 -2.939 1.00 90.25 95 ALA A C 1
ATOM 739 O O . ALA A 1 95 ? 5.381 12.843 -1.990 1.00 90.25 95 ALA A O 1
ATOM 740 N N . MET A 1 96 ? 5.461 13.557 -4.112 1.00 91.62 96 MET A N 1
ATOM 741 C CA . MET A 1 96 ? 4.035 13.358 -4.388 1.00 91.62 96 MET A CA 1
ATOM 742 C C . MET A 1 96 ? 3.691 11.919 -4.760 1.00 91.62 96 MET A C 1
ATOM 744 O O . MET A 1 96 ? 2.525 11.541 -4.708 1.00 91.62 96 MET A O 1
ATOM 748 N N . LEU A 1 97 ? 4.681 11.109 -5.130 1.00 91.25 97 LEU A N 1
ATOM 749 C CA . LEU A 1 97 ? 4.478 9.723 -5.531 1.00 91.25 97 LEU A CA 1
ATOM 750 C C . LEU A 1 97 ? 3.672 8.891 -4.513 1.00 91.25 97 LEU A C 1
ATOM 752 O O . LEU A 1 97 ? 2.706 8.262 -4.939 1.00 91.25 97 LEU A O 1
ATOM 756 N N . PRO A 1 98 ? 3.981 8.897 -3.198 1.00 88.50 98 PRO A N 1
ATOM 757 C CA . PRO A 1 98 ? 3.188 8.158 -2.212 1.00 88.50 98 PRO A CA 1
ATOM 758 C C . PRO A 1 98 ? 1.743 8.656 -2.088 1.00 88.50 98 PRO A C 1
ATOM 760 O O . PRO A 1 98 ? 0.897 7.915 -1.618 1.00 88.50 98 PRO A O 1
ATOM 763 N N . THR A 1 99 ? 1.444 9.884 -2.523 1.00 89.56 99 THR A N 1
ATOM 764 C CA . THR A 1 99 ? 0.100 10.479 -2.398 1.00 89.56 99 THR A CA 1
ATOM 765 C C . THR A 1 99 ? -0.879 10.050 -3.482 1.00 89.56 99 THR A C 1
ATOM 767 O O . THR A 1 99 ? -2.048 10.429 -3.439 1.00 89.56 99 THR A O 1
ATOM 770 N N . ILE A 1 100 ? -0.408 9.297 -4.478 1.00 91.88 100 ILE A N 1
ATOM 771 C CA . ILE A 1 100 ? -1.260 8.737 -5.523 1.00 91.88 100 ILE A CA 1
ATOM 772 C C . ILE A 1 100 ? -1.968 7.511 -4.927 1.00 91.88 100 ILE A C 1
ATOM 774 O O . ILE A 1 100 ? -1.268 6.551 -4.577 1.00 91.88 100 ILE A O 1
ATOM 778 N N . PRO A 1 101 ? -3.312 7.527 -4.813 1.00 90.19 101 PRO A N 1
ATOM 779 C CA . PRO A 1 101 ? -4.052 6.425 -4.213 1.00 90.19 101 PRO A CA 1
ATOM 780 C C . PRO A 1 101 ? -3.877 5.132 -5.005 1.00 90.19 101 PRO A C 1
ATOM 782 O O . PRO A 1 101 ? -3.823 5.136 -6.236 1.00 90.19 101 PRO A O 1
ATOM 785 N N . GLU A 1 102 ? -3.813 4.026 -4.283 1.00 91.06 102 GLU A N 1
ATOM 786 C CA . GLU A 1 102 ? -3.923 2.678 -4.805 1.00 91.06 102 GLU A CA 1
ATOM 787 C C . GLU A 1 102 ? -5.329 2.447 -5.376 1.00 91.06 102 GLU A C 1
ATOM 789 O O . GLU A 1 102 ? -6.347 2.762 -4.748 1.00 91.06 102 GLU A O 1
ATOM 794 N N . GLU A 1 103 ?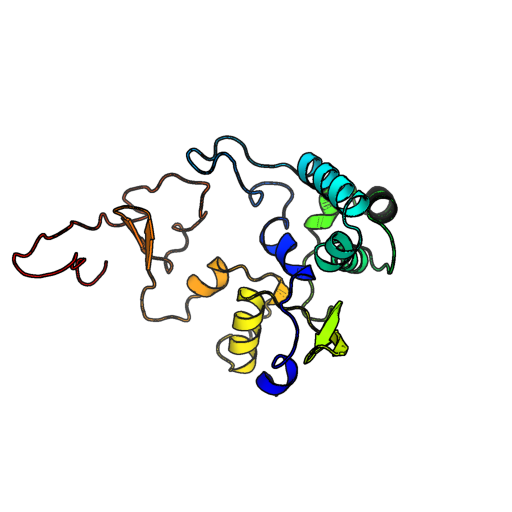 -5.398 1.857 -6.568 1.00 91.25 103 GLU A N 1
ATOM 795 C CA . GLU A 1 103 ? -6.671 1.519 -7.200 1.00 91.25 103 GLU A CA 1
ATOM 796 C C . GLU A 1 103 ? -7.011 0.037 -7.004 1.00 91.25 103 GLU A C 1
ATOM 798 O O . GLU A 1 103 ? -6.188 -0.853 -7.224 1.00 91.25 103 GLU A O 1
ATOM 803 N N . ASP A 1 104 ? -8.272 -0.259 -6.676 1.00 90.69 104 ASP A N 1
ATOM 804 C CA . ASP A 1 104 ? -8.774 -1.635 -6.530 1.00 90.69 104 ASP A CA 1
ATOM 805 C C . ASP A 1 104 ? -8.555 -2.494 -7.791 1.00 90.69 104 ASP A C 1
ATOM 807 O O . ASP A 1 104 ? -8.419 -3.717 -7.702 1.00 90.69 104 ASP A O 1
ATOM 811 N N . ALA A 1 105 ? -8.502 -1.864 -8.968 1.00 92.00 105 ALA A N 1
ATOM 812 C CA . ALA A 1 105 ? -8.307 -2.537 -10.247 1.00 92.00 105 ALA A CA 1
ATOM 813 C C . ALA A 1 105 ? -6.853 -2.966 -10.513 1.00 92.00 105 ALA A C 1
ATOM 815 O O . ALA A 1 105 ? -6.621 -3.748 -11.439 1.00 92.00 105 ALA A O 1
ATOM 816 N N . TRP A 1 106 ? -5.873 -2.467 -9.751 1.00 93.38 106 TRP A N 1
ATOM 817 C CA . TRP A 1 106 ? -4.474 -2.815 -9.975 1.00 93.38 106 TRP A CA 1
ATOM 818 C C . TRP A 1 106 ? -4.195 -4.274 -9.616 1.00 93.38 106 TRP A C 1
ATOM 820 O O . TRP A 1 106 ? -4.638 -4.812 -8.596 1.00 93.38 106 TRP A O 1
ATOM 830 N N . THR A 1 107 ? -3.429 -4.916 -10.493 1.00 93.62 107 THR A N 1
ATOM 831 C CA . THR A 1 107 ? -2.997 -6.304 -10.355 1.00 93.62 107 THR A CA 1
ATOM 832 C C . THR A 1 107 ? -1.485 -6.374 -10.280 1.00 93.62 107 THR A C 1
ATOM 834 O O . THR A 1 107 ? -0.789 -5.622 -10.962 1.00 93.62 107 THR A O 1
ATOM 837 N N . TYR A 1 108 ? -0.994 -7.321 -9.499 1.00 93.25 108 TYR A N 1
ATOM 838 C CA . TYR A 1 108 ? 0.408 -7.487 -9.161 1.00 93.25 108 TYR A CA 1
ATOM 839 C C . TYR A 1 108 ? 0.896 -8.873 -9.551 1.00 93.25 108 TYR A C 1
ATOM 841 O O . TYR A 1 108 ? 0.111 -9.828 -9.576 1.00 93.25 108 TYR A O 1
ATOM 849 N N . HIS A 1 109 ? 2.194 -8.995 -9.815 1.00 92.94 109 HIS A N 1
ATOM 850 C CA . HIS A 1 109 ? 2.836 -10.298 -9.911 1.00 92.94 109 HIS A CA 1
ATOM 851 C C . HIS A 1 109 ? 2.855 -10.931 -8.516 1.00 92.94 109 HIS A C 1
ATOM 853 O O . HIS A 1 109 ? 3.512 -10.450 -7.595 1.00 92.94 109 HIS A O 1
ATOM 859 N N . THR A 1 110 ? 2.098 -12.009 -8.356 1.00 91.44 110 THR A N 1
ATOM 860 C CA . THR A 1 110 ? 1.862 -12.688 -7.079 1.00 91.44 110 THR A CA 1
ATOM 861 C C . THR A 1 110 ? 1.780 -14.199 -7.305 1.00 91.44 110 THR A C 1
ATOM 863 O O . THR A 1 110 ? 2.052 -14.671 -8.410 1.00 91.44 110 THR A O 1
ATOM 866 N N . HIS A 1 111 ? 1.405 -14.975 -6.290 1.00 92.38 111 HIS A N 1
ATOM 867 C CA . HIS A 1 111 ? 1.124 -16.399 -6.449 1.00 92.38 111 HIS A CA 1
ATOM 868 C C . HIS A 1 111 ? -0.303 -16.740 -6.039 1.00 92.38 111 HIS A C 1
ATOM 870 O O . HIS A 1 111 ? -0.907 -16.072 -5.202 1.00 92.38 111 HIS A O 1
ATOM 876 N N . HIS A 1 112 ? -0.824 -17.813 -6.627 1.00 91.56 112 HIS A N 1
ATOM 877 C CA . HIS A 1 112 ? -2.053 -18.470 -6.217 1.00 91.56 112 HIS A CA 1
ATOM 878 C C . HIS A 1 112 ? -1.775 -19.960 -6.024 1.00 91.56 112 HIS A C 1
ATOM 880 O O . HIS A 1 112 ? -1.403 -20.665 -6.963 1.00 91.56 112 HIS A O 1
ATOM 886 N N . ASN A 1 113 ? -1.927 -20.438 -4.790 1.00 92.19 113 ASN A N 1
ATOM 887 C CA . ASN A 1 113 ? -1.526 -21.778 -4.359 1.00 92.19 113 ASN A CA 1
ATOM 888 C C . ASN A 1 113 ? -0.060 -22.102 -4.710 1.00 92.19 113 ASN A C 1
ATOM 890 O O . ASN A 1 113 ? 0.262 -23.228 -5.085 1.00 92.19 113 ASN A O 1
ATOM 894 N N . GLY A 1 114 ? 0.822 -21.102 -4.593 1.00 91.19 114 GLY A N 1
ATOM 895 C CA . GLY A 1 114 ? 2.255 -21.211 -4.888 1.00 91.19 114 GLY A CA 1
ATOM 896 C C . GLY A 1 114 ? 2.634 -21.081 -6.368 1.00 91.19 114 GLY A C 1
ATOM 897 O O . GLY A 1 114 ? 3.822 -21.020 -6.673 1.00 91.19 114 GLY A O 1
ATOM 898 N N . GLU A 1 115 ? 1.664 -20.991 -7.281 1.00 94.19 115 GLU A N 1
ATOM 899 C CA . GLU A 1 115 ? 1.922 -20.806 -8.713 1.00 94.19 115 GLU A CA 1
ATOM 900 C C . GLU A 1 115 ? 1.893 -19.320 -9.092 1.00 94.19 115 GLU A C 1
ATOM 902 O O . GLU A 1 115 ? 0.968 -18.617 -8.682 1.00 94.19 115 GLU A O 1
ATOM 907 N N . PRO A 1 116 ? 2.862 -18.822 -9.880 1.00 93.94 116 PRO A N 1
ATOM 908 C CA . PRO A 1 116 ? 2.941 -17.412 -10.236 1.00 93.94 116 PRO A CA 1
ATOM 909 C C . PRO A 1 116 ? 1.775 -16.997 -11.139 1.00 93.94 116 PRO A C 1
ATOM 911 O O . PRO A 1 116 ? 1.513 -17.610 -12.176 1.00 93.94 116 PRO A O 1
ATOM 914 N N . ILE A 1 117 ? 1.102 -15.915 -10.760 1.00 93.75 117 ILE A N 1
ATOM 915 C CA . ILE A 1 117 ? -0.011 -15.306 -11.487 1.00 93.75 117 ILE A CA 1
ATOM 916 C C . ILE A 1 117 ? 0.119 -13.778 -11.479 1.00 93.75 117 ILE A C 1
ATOM 918 O O . ILE A 1 117 ? 0.889 -13.200 -10.716 1.00 93.75 117 ILE A O 1
ATOM 922 N N . VAL A 1 118 ? -0.681 -13.113 -12.309 1.00 92.81 118 VAL A N 1
ATOM 923 C CA . VAL A 1 118 ? -0.958 -11.681 -12.160 1.00 92.81 118 VAL A CA 1
ATOM 924 C C . VAL A 1 118 ? -2.367 -11.559 -11.597 1.00 92.81 118 VAL A C 1
ATOM 926 O O .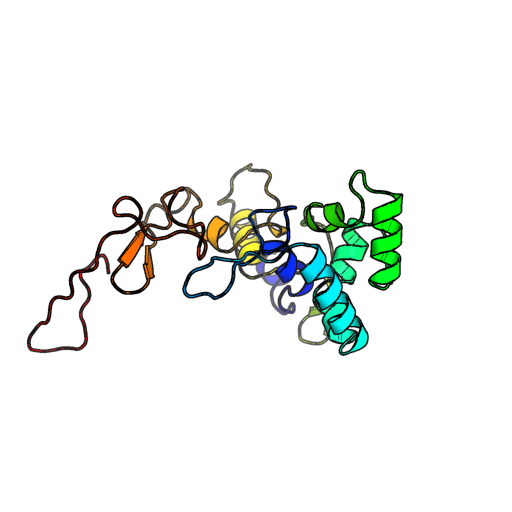 VAL A 1 118 ? -3.317 -12.035 -12.222 1.00 92.81 118 VAL A O 1
ATOM 929 N N . GLY A 1 119 ? -2.503 -10.986 -10.405 1.00 91.62 119 GLY A N 1
ATOM 930 C CA . GLY A 1 119 ? -3.761 -10.999 -9.660 1.00 91.62 119 GLY A CA 1
ATOM 931 C C . GLY A 1 119 ? -3.885 -9.861 -8.650 1.00 91.62 119 GLY A C 1
ATOM 932 O O . GLY A 1 119 ? -2.962 -9.058 -8.503 1.00 91.62 119 GLY A O 1
ATOM 933 N N . PRO A 1 120 ? -5.034 -9.749 -7.967 1.00 90.81 120 PRO A N 1
ATOM 934 C CA . PRO A 1 120 ? -5.234 -8.716 -6.964 1.00 90.81 120 PRO A CA 1
ATOM 935 C C . PRO A 1 120 ? -4.300 -8.932 -5.767 1.00 90.81 120 PRO A C 1
ATOM 937 O O . PRO A 1 120 ? -4.107 -10.052 -5.298 1.00 90.81 120 PRO A O 1
ATOM 940 N N . SER A 1 121 ? -3.760 -7.833 -5.244 1.00 89.31 121 SER A N 1
ATOM 941 C CA . SER A 1 121 ? -2.949 -7.803 -4.026 1.00 89.31 121 SER A CA 1
ATOM 942 C C . SER A 1 121 ? -3.766 -7.115 -2.936 1.00 89.31 121 SER A C 1
ATOM 944 O O . SER A 1 121 ? -4.136 -5.949 -3.084 1.00 89.31 121 SER A O 1
ATOM 946 N N . ARG A 1 122 ? -4.136 -7.842 -1.873 1.00 91.00 122 ARG A N 1
ATOM 947 C CA . ARG A 1 122 ? -4.941 -7.299 -0.767 1.00 91.00 122 ARG A CA 1
ATOM 948 C C . ARG A 1 122 ? -4.258 -7.534 0.572 1.00 91.00 122 ARG A C 1
ATOM 950 O O . ARG A 1 122 ? -4.029 -8.669 0.987 1.00 91.00 122 ARG A O 1
ATOM 957 N N . VAL A 1 123 ? -3.938 -6.434 1.242 1.00 91.88 123 VAL A N 1
ATOM 958 C CA . VAL A 1 123 ? -3.568 -6.422 2.659 1.00 91.88 123 VAL A CA 1
ATOM 959 C C . VAL A 1 123 ? -4.786 -6.797 3.514 1.00 91.88 123 VAL A C 1
ATOM 961 O O . VAL A 1 123 ? -5.920 -6.713 3.045 1.00 91.88 123 VAL A O 1
ATOM 964 N N . CYS A 1 124 ? -4.578 -7.225 4.762 1.00 91.12 124 CYS A N 1
ATOM 965 C CA . CYS A 1 124 ? -5.643 -7.714 5.645 1.00 91.12 124 CYS A CA 1
ATOM 966 C C . CYS A 1 124 ? -6.888 -6.808 5.695 1.00 91.12 124 CYS A C 1
ATOM 968 O O . CYS A 1 124 ? -8.005 -7.304 5.566 1.00 91.12 124 CYS A O 1
ATOM 970 N N . SER A 1 125 ? -6.710 -5.494 5.832 1.00 91.06 125 SER A N 1
ATOM 971 C CA . SER A 1 125 ? -7.797 -4.513 5.868 1.00 91.06 125 SER A CA 1
ATOM 972 C C . SER A 1 125 ? -8.511 -4.376 4.525 1.00 91.06 125 SER A C 1
ATOM 974 O O . SER A 1 125 ? -9.740 -4.427 4.481 1.00 91.06 125 SER A O 1
ATOM 976 N N . ALA A 1 126 ? -7.758 -4.298 3.427 1.00 92.00 126 ALA A N 1
ATOM 977 C CA . ALA A 1 126 ? -8.313 -4.244 2.078 1.00 92.00 126 ALA A CA 1
ATOM 978 C C . ALA A 1 126 ? -9.127 -5.501 1.737 1.00 92.00 126 ALA A C 1
ATOM 980 O O . ALA A 1 126 ? -10.204 -5.410 1.153 1.00 92.00 126 ALA A O 1
ATOM 981 N N . LEU A 1 127 ? -8.660 -6.680 2.163 1.00 92.31 127 LEU A N 1
ATOM 982 C CA . LEU A 1 127 ? -9.391 -7.934 1.984 1.00 92.31 127 LEU A CA 1
ATOM 983 C C . LEU A 1 127 ? -10.720 -7.931 2.755 1.00 92.31 127 LEU A C 1
ATOM 985 O O . LEU A 1 127 ? -11.738 -8.371 2.223 1.00 92.31 127 LEU A O 1
ATOM 989 N N . VAL A 1 128 ? -10.730 -7.422 3.993 1.00 92.38 128 VAL A N 1
ATOM 990 C CA . VAL A 1 128 ? -11.965 -7.285 4.782 1.00 92.38 128 VAL A CA 1
ATOM 991 C C . VAL A 1 128 ? -12.924 -6.293 4.126 1.00 92.38 128 VAL A C 1
ATOM 993 O O . VAL A 1 128 ? -14.112 -6.592 4.022 1.00 92.38 128 VAL A O 1
ATOM 996 N N . CYS A 1 129 ? -12.428 -5.159 3.628 1.00 91.88 129 CYS A N 1
ATOM 997 C CA . CYS A 1 129 ? -13.245 -4.197 2.891 1.00 91.88 129 CYS A CA 1
ATOM 998 C C . CYS A 1 129 ? -13.899 -4.834 1.656 1.00 91.88 129 CYS A C 1
ATOM 1000 O O . CYS A 1 129 ? -15.113 -4.736 1.485 1.00 91.88 129 CYS A O 1
ATOM 1002 N N . GLU A 1 130 ? -13.140 -5.570 0.839 1.00 91.56 130 GLU A N 1
ATOM 1003 C CA . GLU A 1 130 ? -13.682 -6.248 -0.346 1.00 91.56 130 GLU A CA 1
ATOM 1004 C C . GLU A 1 130 ? -14.697 -7.337 0.032 1.00 91.56 130 GLU A C 1
ATOM 1006 O O . GLU A 1 130 ? -15.702 -7.524 -0.655 1.00 91.56 130 GLU A O 1
ATOM 1011 N N . MET A 1 131 ? -14.487 -8.024 1.159 1.00 92.25 131 MET A N 1
ATOM 1012 C CA . MET A 1 131 ? -15.447 -8.994 1.688 1.00 92.25 131 MET A CA 1
ATOM 1013 C C . MET A 1 131 ? -16.764 -8.317 2.087 1.00 92.25 131 MET A C 1
ATOM 1015 O O . MET A 1 131 ? -17.840 -8.808 1.742 1.00 92.25 131 MET A O 1
ATOM 1019 N N . LEU A 1 132 ? -16.690 -7.182 2.787 1.00 91.75 132 LEU A N 1
ATOM 1020 C CA . LEU A 1 132 ? -17.856 -6.391 3.187 1.00 91.75 132 LEU A CA 1
ATOM 1021 C C . LEU A 1 132 ? -18.585 -5.821 1.966 1.00 91.75 132 LEU A C 1
ATOM 1023 O O . LEU A 1 132 ? -19.815 -5.895 1.900 1.00 91.75 132 LEU A O 1
ATOM 1027 N N . ARG A 1 133 ? -17.839 -5.326 0.971 1.00 90.62 133 ARG A N 1
ATOM 1028 C CA . ARG A 1 133 ? -18.375 -4.860 -0.312 1.00 90.62 133 ARG A CA 1
ATOM 1029 C C . ARG A 1 133 ? -19.109 -5.980 -1.041 1.00 90.62 133 ARG A C 1
ATOM 1031 O O . ARG A 1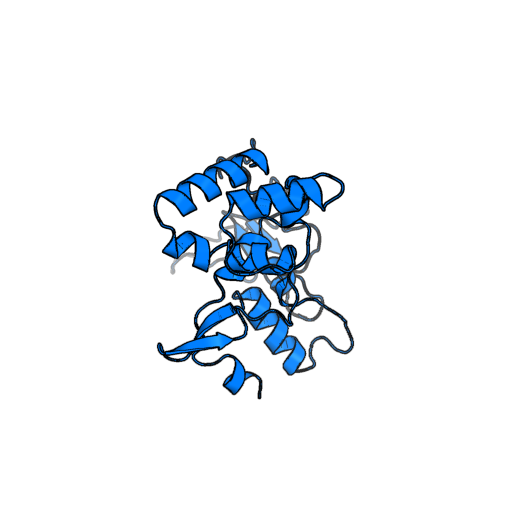 133 ? -20.265 -5.814 -1.419 1.00 90.62 133 ARG A O 1
ATOM 1038 N N . ALA A 1 134 ? -18.478 -7.144 -1.188 1.00 90.69 134 ALA A N 1
ATOM 1039 C CA . ALA A 1 134 ? -19.078 -8.306 -1.839 1.00 90.69 134 ALA A CA 1
ATOM 1040 C C . ALA A 1 134 ? -20.303 -8.845 -1.080 1.00 90.69 134 ALA A C 1
ATOM 1042 O O . ALA A 1 134 ? -21.215 -9.396 -1.697 1.00 90.69 134 ALA A O 1
ATOM 1043 N N . GLY A 1 135 ? -20.331 -8.680 0.244 1.00 90.06 135 GLY A N 1
ATOM 1044 C CA . GLY A 1 135 ? -21.475 -8.993 1.099 1.00 90.06 135 GLY A CA 1
ATOM 1045 C C . GLY A 1 135 ? -22.599 -7.951 1.067 1.00 90.06 135 GLY A C 1
ATOM 1046 O O . GLY A 1 135 ? -23.650 -8.195 1.655 1.00 90.06 135 GLY A O 1
ATOM 1047 N N . GLY A 1 136 ? -22.402 -6.806 0.403 1.00 89.50 136 GLY A N 1
ATOM 1048 C CA . GLY A 1 136 ? -23.365 -5.702 0.347 1.00 89.50 136 GLY A CA 1
ATOM 1049 C C . GLY A 1 136 ? -23.438 -4.856 1.623 1.00 89.50 136 GLY A C 1
ATOM 1050 O O . GLY A 1 136 ? -24.311 -4.000 1.732 1.00 89.50 136 GLY A O 1
ATOM 1051 N N . ALA A 1 137 ? -22.532 -5.065 2.584 1.00 88.88 137 ALA A N 1
ATOM 1052 C CA . ALA A 1 137 ? -22.525 -4.346 3.860 1.00 88.88 137 ALA A CA 1
ATOM 1053 C C . ALA A 1 137 ? -22.138 -2.864 3.709 1.00 88.88 137 ALA A C 1
ATOM 1055 O O . ALA A 1 137 ? -22.511 -2.049 4.546 1.00 88.88 137 ALA A O 1
ATOM 1056 N N . LEU A 1 138 ? -21.423 -2.518 2.633 1.00 87.69 138 LEU A N 1
ATOM 1057 C CA . LEU A 1 138 ? -21.013 -1.144 2.321 1.00 87.69 138 LEU A CA 1
ATOM 1058 C C . LEU A 1 138 ? -22.043 -0.383 1.464 1.00 87.69 138 LEU A C 1
ATOM 1060 O O . LEU A 1 138 ? -21.787 0.754 1.081 1.00 87.69 138 LEU A O 1
ATOM 1064 N N . GLY A 1 139 ? -23.195 -0.984 1.144 1.00 85.50 139 GLY A N 1
ATOM 1065 C CA . GLY A 1 139 ? -24.230 -0.344 0.325 1.00 85.50 139 GLY A CA 1
ATOM 1066 C C . GLY A 1 139 ? -23.704 0.172 -1.022 1.00 85.50 139 GLY A C 1
ATOM 1067 O O . GLY A 1 139 ? -22.927 -0.511 -1.688 1.00 85.50 139 GLY A O 1
ATOM 1068 N N . ASP A 1 140 ? -24.119 1.386 -1.394 1.00 86.38 140 ASP A N 1
ATOM 1069 C CA . ASP A 1 140 ? -23.733 2.063 -2.644 1.00 86.38 140 ASP A CA 1
ATOM 1070 C C . ASP A 1 140 ? -22.516 2.999 -2.469 1.00 86.38 140 ASP A C 1
ATOM 1072 O O . ASP A 1 140 ? -22.293 3.899 -3.280 1.00 86.38 140 ASP A O 1
ATOM 1076 N N . HIS A 1 141 ? -21.741 2.848 -1.390 1.00 84.06 141 HIS A N 1
ATOM 1077 C CA . HIS A 1 141 ? -20.577 3.699 -1.150 1.00 84.06 141 HIS A CA 1
ATOM 1078 C C . HIS A 1 141 ? -19.427 3.360 -2.113 1.00 84.06 141 HIS A C 1
ATOM 1080 O O . HIS A 1 141 ? -18.912 2.241 -2.130 1.00 84.06 141 HIS A O 1
ATOM 1086 N N . GLU A 1 142 ? -18.982 4.358 -2.879 1.00 82.19 142 GLU A N 1
ATOM 1087 C CA . GLU A 1 142 ? -17.758 4.280 -3.679 1.00 82.19 142 GLU A CA 1
ATOM 1088 C C . GLU A 1 142 ? -16.542 4.484 -2.767 1.00 82.19 142 GLU A C 1
ATOM 1090 O O . GLU A 1 142 ? -16.233 5.594 -2.337 1.00 82.19 142 GLU A O 1
ATOM 1095 N N . LEU A 1 143 ? -15.878 3.382 -2.432 1.00 85.56 143 LEU A N 1
ATOM 1096 C CA . LEU A 1 143 ? -14.686 3.338 -1.581 1.00 85.56 143 LEU A CA 1
ATOM 1097 C C . LEU A 1 143 ? -13.526 2.755 -2.394 1.00 85.56 143 LEU A C 1
ATOM 1099 O O . LEU A 1 143 ? -13.787 1.957 -3.287 1.00 85.56 143 LEU A O 1
ATOM 1103 N N . SER A 1 144 ? -12.272 3.093 -2.083 1.00 88.31 144 SER A N 1
ATOM 1104 C CA . SER A 1 144 ? -11.111 2.330 -2.571 1.00 88.31 144 SER A CA 1
ATOM 1105 C C . SER A 1 144 ? -10.697 1.365 -1.468 1.00 88.31 144 SER A C 1
ATOM 1107 O O . SER A 1 144 ? -10.136 1.789 -0.458 1.00 88.31 144 SER A O 1
ATOM 1109 N N . CYS A 1 145 ? -11.040 0.082 -1.598 1.00 90.06 145 CYS A N 1
ATOM 1110 C CA . CYS A 1 145 ? -10.741 -0.894 -0.549 1.00 90.06 145 CYS A CA 1
ATOM 1111 C C . CYS A 1 145 ? -9.237 -1.119 -0.400 1.00 90.06 145 CYS A C 1
ATOM 1113 O O . CYS A 1 145 ? -8.765 -1.403 0.696 1.00 90.06 145 CYS A O 1
ATOM 1115 N N . SER A 1 146 ? -8.476 -0.962 -1.476 1.00 89.69 146 SER A N 1
ATOM 1116 C CA . SER A 1 146 ? -7.023 -0.998 -1.475 1.00 89.69 146 SER A CA 1
ATOM 1117 C C . SER A 1 146 ? -6.394 0.051 -0.552 1.00 89.69 146 SER A C 1
ATOM 1119 O O . SER A 1 146 ? -5.313 -0.197 -0.037 1.00 89.69 146 SER A O 1
ATOM 1121 N N . GLU A 1 147 ? -7.075 1.157 -0.261 1.00 87.38 147 GLU A N 1
ATOM 1122 C CA . GLU A 1 147 ? -6.580 2.203 0.647 1.00 87.38 147 GLU A CA 1
ATOM 1123 C C . GLU A 1 147 ? -6.995 1.981 2.111 1.00 87.38 147 GLU A C 1
ATOM 1125 O O . GLU A 1 147 ? -6.635 2.762 2.988 1.00 87.38 147 GLU A O 1
ATOM 1130 N N . PHE A 1 148 ? -7.754 0.921 2.416 1.00 86.94 148 PHE A N 1
ATOM 1131 C CA . PHE A 1 148 ? -8.207 0.690 3.785 1.00 86.94 148 PHE A CA 1
ATOM 1132 C C . PHE A 1 148 ? -7.039 0.356 4.705 1.00 86.94 148 PHE A C 1
ATOM 1134 O O . PHE A 1 148 ? -6.290 -0.603 4.495 1.00 86.94 148 PHE A O 1
ATOM 1141 N N . THR A 1 149 ? -6.981 1.062 5.822 1.00 84.94 149 THR A N 1
ATOM 1142 C CA . THR A 1 149 ? -6.155 0.722 6.972 1.00 84.94 149 THR A CA 1
ATOM 1143 C C . THR A 1 149 ? -6.930 -0.186 7.933 1.00 84.94 149 THR A C 1
ATOM 1145 O O . THR A 1 149 ? -8.161 -0.287 7.876 1.00 84.94 149 THR A O 1
ATOM 1148 N N . PRO A 1 150 ? -6.248 -0.858 8.876 1.00 83.75 150 PRO A N 1
ATOM 1149 C CA . PRO A 1 150 ? -6.938 -1.565 9.949 1.00 83.75 150 PRO A CA 1
ATOM 1150 C C . PRO A 1 150 ? -7.887 -0.663 10.746 1.00 83.75 150 PRO A C 1
ATOM 1152 O O . PRO A 1 150 ? -8.921 -1.138 11.203 1.00 83.75 150 PRO A O 1
ATOM 1155 N N . PHE A 1 151 ? -7.567 0.627 10.902 1.00 78.75 151 PHE A N 1
ATOM 1156 C CA . PHE A 1 151 ? -8.430 1.558 11.625 1.00 78.75 151 PHE A CA 1
ATOM 1157 C C . PHE A 1 151 ? -9.760 1.785 10.908 1.00 78.75 151 PHE A C 1
ATOM 1159 O O . PHE A 1 151 ? -10.803 1.762 11.562 1.00 78.75 151 PHE A O 1
ATOM 1166 N N . ASP A 1 152 ? -9.744 1.924 9.582 1.00 83.56 152 ASP A N 1
ATOM 1167 C CA . ASP A 1 152 ? -10.973 2.072 8.797 1.00 83.56 152 ASP A CA 1
ATOM 1168 C C . ASP A 1 152 ? -11.891 0.870 9.024 1.00 83.56 152 ASP A C 1
ATOM 1170 O O . ASP A 1 152 ? -13.082 1.028 9.262 1.00 83.56 152 ASP A O 1
ATOM 1174 N N . VAL A 1 153 ? -11.323 -0.339 9.093 1.00 84.62 153 VAL A N 1
ATOM 1175 C CA . VAL A 1 153 ? -12.093 -1.555 9.382 1.00 84.62 153 VAL A CA 1
ATOM 1176 C C . VAL A 1 153 ? -12.767 -1.517 10.759 1.00 84.62 153 VAL A C 1
ATOM 1178 O O . VAL A 1 153 ? -13.896 -1.976 10.874 1.00 84.62 153 VAL A O 1
ATOM 1181 N N . TYR A 1 154 ? -12.124 -0.993 11.804 1.00 76.56 154 TYR A N 1
ATOM 1182 C CA . TYR A 1 154 ? -12.714 -0.973 13.154 1.00 76.56 154 TYR A CA 1
ATOM 1183 C C . TYR A 1 154 ? -13.640 0.219 13.420 1.00 76.56 154 TYR A C 1
ATOM 1185 O O . TYR A 1 154 ? -14.473 0.142 14.321 1.00 76.56 154 TYR A O 1
ATOM 1193 N N . SER A 1 155 ? -13.491 1.304 12.662 1.00 75.12 155 SER A N 1
ATOM 1194 C CA . SER A 1 155 ? -14.195 2.572 12.892 1.00 75.12 155 SER A CA 1
ATOM 1195 C C . SER A 1 155 ? -15.415 2.791 11.998 1.00 75.12 155 SER A C 1
ATOM 1197 O O . SER A 1 155 ? -16.111 3.793 12.155 1.00 75.12 155 SER A O 1
ATOM 1199 N N . MET A 1 156 ? -15.710 1.866 11.078 1.00 77.81 156 MET A N 1
ATOM 1200 C CA . MET A 1 156 ? -16.937 1.926 10.280 1.00 77.81 156 MET A CA 1
ATOM 1201 C C . MET A 1 156 ? -18.186 1.924 11.171 1.00 77.81 156 MET A C 1
ATOM 1203 O O . MET A 1 156 ? -18.362 1.050 12.021 1.00 77.81 156 MET A O 1
ATOM 1207 N N . ASP A 1 157 ? -19.124 2.821 10.865 1.00 78.25 157 ASP A N 1
ATOM 1208 C CA . ASP A 1 157 ? -20.455 2.899 11.488 1.00 78.25 157 ASP A CA 1
ATOM 1209 C C . ASP A 1 157 ? -21.417 1.816 10.948 1.00 78.25 157 ASP A C 1
ATOM 1211 O O . ASP A 1 157 ? -22.556 2.069 10.562 1.00 78.25 157 ASP A O 1
ATOM 1215 N N . ILE A 1 158 ? -20.919 0.582 10.845 1.00 77.25 158 ILE A N 1
ATOM 1216 C CA . ILE A 1 158 ? -21.698 -0.615 10.492 1.00 77.25 158 ILE A CA 1
ATOM 1217 C C . ILE A 1 158 ? -21.723 -1.630 11.641 1.00 77.25 158 ILE A C 1
ATOM 1219 O O . ILE A 1 158 ? -22.498 -2.589 11.613 1.00 77.25 158 ILE A O 1
ATOM 1223 N N . PHE A 1 159 ? -20.879 -1.434 12.658 1.00 72.31 159 PHE A N 1
ATOM 1224 C CA . PHE A 1 159 ? -20.809 -2.287 13.836 1.00 72.31 159 PHE A CA 1
ATOM 1225 C C . PHE A 1 159 ? -21.643 -1.686 14.966 1.00 72.31 159 PHE A C 1
ATOM 1227 O O . PHE A 1 159 ? -21.345 -0.621 15.490 1.00 72.31 159 PHE A O 1
ATOM 1234 N N . THR A 1 160 ? -22.685 -2.400 15.390 1.00 65.06 160 THR A N 1
ATOM 1235 C CA . THR A 1 160 ? -23.546 -1.982 16.512 1.00 65.06 160 THR A CA 1
ATOM 1236 C C . THR A 1 160 ? -22.940 -2.279 17.884 1.00 65.06 160 THR A C 1
ATOM 1238 O O . THR A 1 160 ? -23.483 -1.870 18.908 1.00 65.06 160 THR A O 1
ATOM 1241 N N . THR A 1 161 ? -21.861 -3.062 17.921 1.00 67.38 161 THR A N 1
ATOM 1242 C CA . THR A 1 161 ? -21.155 -3.435 19.146 1.00 67.38 161 THR A CA 1
ATOM 1243 C C . THR A 1 161 ? -19.866 -2.624 19.231 1.00 67.38 161 THR A C 1
ATOM 1245 O O . THR A 1 161 ? -19.037 -2.749 18.326 1.00 67.38 161 THR A O 1
ATOM 1248 N N . PRO A 1 162 ? -19.671 -1.831 20.300 1.00 64.31 162 PRO A N 1
ATOM 1249 C CA . PRO A 1 162 ? -18.416 -1.131 20.526 1.00 64.31 162 PRO A CA 1
ATOM 1250 C C . PRO A 1 162 ? -17.243 -2.114 20.520 1.00 64.31 162 PRO A C 1
ATOM 1252 O O . PRO A 1 162 ? -17.288 -3.153 21.183 1.00 64.31 162 PRO A O 1
ATOM 1255 N N . THR A 1 163 ? -16.208 -1.799 19.747 1.00 64.81 163 THR A N 1
ATOM 1256 C CA . THR A 1 163 ? -14.960 -2.569 19.717 1.00 64.81 163 THR A CA 1
ATOM 1257 C C . THR A 1 163 ? -13.922 -1.813 20.528 1.00 64.81 163 THR A C 1
ATOM 1259 O O . THR A 1 163 ? -13.822 -0.601 20.381 1.00 64.81 163 THR A O 1
ATOM 1262 N N . TYR A 1 164 ? -13.140 -2.499 21.363 1.00 67.81 164 TYR A N 1
ATOM 1263 C CA . TYR A 1 164 ? -12.159 -1.853 22.239 1.00 67.81 164 TYR A CA 1
ATOM 1264 C C . TYR A 1 164 ? -10.735 -2.350 21.975 1.00 67.81 164 TYR A C 1
ATOM 1266 O O . TYR A 1 164 ? -10.511 -3.554 21.836 1.00 67.81 164 TYR A O 1
ATOM 1274 N N . GLN A 1 165 ? -9.757 -1.440 21.969 1.00 64.44 165 GLN A N 1
ATOM 1275 C CA . GLN A 1 165 ? -8.335 -1.784 22.040 1.00 64.44 165 GLN A CA 1
ATOM 1276 C C . GLN A 1 165 ? -7.779 -1.537 23.438 1.00 64.44 165 GLN A C 1
ATOM 1278 O O . GLN A 1 165 ? -8.019 -0.506 24.060 1.00 64.44 165 GLN A O 1
ATOM 1283 N N . LEU A 1 166 ? -6.957 -2.474 23.898 1.00 64.62 166 LEU A N 1
ATOM 1284 C CA . LEU A 1 166 ? -6.316 -2.422 25.203 1.00 64.62 166 LEU A CA 1
ATOM 1285 C C . LEU A 1 166 ? -4.907 -1.828 25.066 1.00 64.62 166 LEU A C 1
ATOM 1287 O O . LEU A 1 166 ? -4.078 -2.369 24.329 1.00 64.62 166 LEU A O 1
ATOM 1291 N N . LYS A 1 167 ? -4.617 -0.735 25.780 1.00 59.06 167 LYS A N 1
ATOM 1292 C CA . LYS A 1 167 ? -3.291 -0.090 25.816 1.00 59.06 167 LYS A CA 1
ATOM 1293 C C . LYS A 1 167 ? -2.872 0.152 27.264 1.00 59.06 167 LYS A C 1
ATOM 1295 O O . LYS A 1 167 ? -3.258 1.145 27.867 1.00 59.06 167 LYS A O 1
ATOM 1300 N N . GLY A 1 168 ? -2.078 -0.755 27.831 1.00 68.81 168 GLY A N 1
ATOM 1301 C CA . GLY A 1 168 ? -1.763 -0.721 29.264 1.00 68.81 168 GLY A CA 1
ATOM 1302 C C . GLY A 1 168 ? -3.033 -0.900 30.102 1.00 68.81 168 GLY A C 1
ATOM 1303 O O . GLY A 1 168 ? -3.746 -1.885 29.912 1.00 68.81 168 GLY A O 1
ATOM 1304 N N . ASP A 1 169 ? -3.320 0.075 30.966 1.00 64.56 169 ASP A N 1
ATOM 1305 C CA . ASP A 1 169 ? -4.513 0.112 31.823 1.00 64.56 169 ASP A CA 1
ATOM 1306 C C . ASP A 1 169 ? -5.721 0.784 31.151 1.00 64.56 169 ASP A C 1
ATOM 1308 O O . ASP A 1 169 ? -6.684 1.115 31.830 1.00 64.56 169 ASP A O 1
ATOM 1312 N N . TYR A 1 170 ? -5.691 1.024 29.840 1.00 58.50 170 TYR A N 1
ATOM 1313 C CA . TYR A 1 170 ? -6.745 1.754 29.131 1.00 58.50 170 TYR A CA 1
ATOM 1314 C C . TYR A 1 170 ? -7.517 0.856 28.158 1.00 58.50 170 TYR A C 1
ATOM 1316 O O . TYR A 1 170 ? -6.901 0.078 27.419 1.00 58.50 170 TYR A O 1
ATOM 1324 N N . ALA A 1 171 ? -8.845 1.013 28.120 1.00 67.75 171 ALA A N 1
ATOM 1325 C CA . ALA A 1 171 ? -9.724 0.516 27.062 1.00 67.75 171 ALA A CA 1
ATOM 1326 C C . ALA A 1 171 ? -10.137 1.682 26.150 1.00 67.75 171 ALA A C 1
ATOM 1328 O O . ALA A 1 171 ? -10.779 2.640 26.582 1.00 67.75 171 ALA A O 1
ATOM 1329 N N . ILE A 1 172 ? -9.728 1.603 24.887 1.00 65.88 172 ILE A N 1
ATOM 1330 C CA . ILE A 1 172 ? -9.944 2.625 23.862 1.00 65.88 172 ILE A CA 1
ATOM 1331 C C . ILE A 1 172 ? -11.115 2.173 22.992 1.00 65.88 172 ILE A C 1
ATOM 1333 O O . ILE A 1 172 ? -11.000 1.143 22.330 1.00 65.88 172 ILE A O 1
ATOM 1337 N N . ASP A 1 173 ? -12.219 2.920 22.990 1.00 69.56 173 ASP A N 1
ATOM 1338 C CA . ASP A 1 173 ? -13.379 2.652 22.132 1.00 69.56 173 ASP A CA 1
ATOM 1339 C C . ASP A 1 173 ? -13.048 2.989 20.673 1.00 69.56 173 ASP A C 1
ATOM 1341 O O . ASP A 1 173 ? -12.899 4.155 20.302 1.00 69.56 173 ASP A O 1
ATOM 1345 N N . LEU A 1 174 ? -12.927 1.952 19.848 1.00 65.38 174 LEU A N 1
ATOM 1346 C CA . LEU A 1 174 ? -12.543 2.050 18.444 1.00 65.38 174 LEU A CA 1
ATOM 1347 C C . LEU A 1 174 ? -13.654 2.603 17.551 1.00 65.38 174 LEU A C 1
ATOM 1349 O O . LEU A 1 174 ? -13.380 2.986 16.416 1.00 65.38 174 LEU A O 1
ATOM 1353 N N . THR A 1 175 ? -14.888 2.664 18.056 1.00 62.66 175 THR A N 1
ATOM 1354 C CA . THR A 1 175 ? -16.035 3.205 17.315 1.00 62.66 175 THR A CA 1
ATOM 1355 C C . THR A 1 175 ? -16.120 4.728 17.390 1.00 62.66 175 THR A C 1
ATOM 1357 O O . THR A 1 175 ? -16.900 5.346 16.668 1.00 62.66 175 THR A O 1
ATOM 1360 N N . LYS A 1 176 ? -15.291 5.366 18.230 1.00 62.19 176 LYS A N 1
ATOM 1361 C CA . LYS A 1 176 ? -15.215 6.826 18.324 1.00 62.19 176 LYS A CA 1
ATOM 1362 C C . LYS A 1 176 ? -14.154 7.389 17.362 1.00 62.19 176 LYS A C 1
ATOM 1364 O O . LYS A 1 176 ? -13.004 6.950 17.395 1.00 62.19 176 LYS A O 1
ATOM 1369 N N . PRO A 1 177 ? -14.482 8.427 16.568 1.00 54.53 177 PRO A N 1
ATOM 1370 C CA . PRO A 1 177 ? -13.617 8.951 15.502 1.00 54.53 177 PRO A CA 1
ATOM 1371 C C . PRO A 1 177 ? -12.311 9.605 15.992 1.00 54.53 177 PRO A C 1
ATOM 1373 O O . PRO A 1 177 ? -11.389 9.824 15.209 1.00 54.53 177 PRO A O 1
ATOM 1376 N N . GLU A 1 178 ? -12.206 9.932 17.280 1.00 51.59 178 GLU A N 1
ATOM 1377 C CA . GLU A 1 178 ? -11.063 10.658 17.853 1.00 51.59 178 GLU A CA 1
ATOM 1378 C C . GLU A 1 178 ? -9.953 9.730 18.381 1.00 51.59 178 GLU A C 1
ATOM 1380 O O . GLU A 1 178 ? -8.812 10.165 18.555 1.00 51.59 178 GLU A O 1
ATOM 1385 N N . ALA A 1 179 ? -10.258 8.449 18.609 1.00 45.19 179 ALA A N 1
ATOM 1386 C CA . ALA A 1 179 ? -9.518 7.586 19.529 1.00 45.19 179 ALA A CA 1
ATOM 1387 C C . ALA A 1 179 ? -8.225 6.943 18.966 1.00 45.19 179 ALA A C 1
ATOM 1389 O O . ALA A 1 179 ? -7.414 6.421 19.732 1.00 45.19 179 ALA A O 1
ATOM 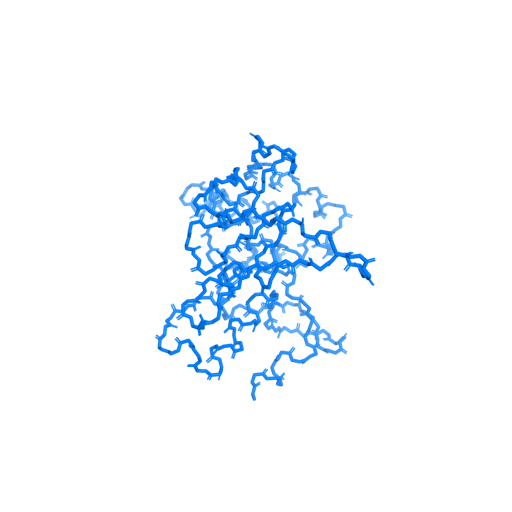1390 N N . LEU A 1 180 ? -7.970 6.999 17.651 1.00 49.25 180 LEU A N 1
ATOM 1391 C CA . LEU A 1 180 ? -6.974 6.128 16.999 1.00 49.25 180 LEU A CA 1
ATOM 1392 C C . LEU A 1 180 ? -6.087 6.805 15.945 1.00 49.25 180 LEU A C 1
ATOM 1394 O O . LEU A 1 180 ? -5.796 6.240 14.893 1.00 49.25 180 LEU A O 1
ATOM 1398 N N . ARG A 1 181 ? -5.470 7.944 16.266 1.00 49.97 181 ARG A N 1
ATOM 1399 C CA . ARG A 1 181 ? -4.120 8.157 15.701 1.00 49.97 181 ARG A CA 1
ATOM 1400 C C . ARG A 1 181 ? -3.157 7.241 16.443 1.00 49.97 181 ARG A C 1
ATOM 1402 O O . ARG A 1 181 ? -2.473 7.671 17.373 1.00 49.97 181 ARG A O 1
ATOM 1409 N N . LEU A 1 182 ? -3.221 5.947 16.132 1.00 43.38 182 LEU A N 1
ATOM 1410 C CA . LEU A 1 182 ? -2.636 4.911 16.963 1.00 43.38 182 LEU A CA 1
ATOM 1411 C C . LEU A 1 182 ? -1.115 4.998 16.944 1.00 43.38 182 LEU A C 1
ATOM 1413 O O . LEU A 1 182 ? -0.458 4.675 15.963 1.00 43.38 182 LEU A O 1
ATOM 1417 N N . GLY A 1 183 ? -0.581 5.484 18.057 1.00 44.03 183 GLY A N 1
ATOM 1418 C CA . GLY A 1 183 ? 0.839 5.724 18.267 1.00 44.03 183 GLY A CA 1
ATOM 1419 C C . GLY A 1 183 ? 1.119 7.195 18.538 1.00 44.03 183 GLY A C 1
ATOM 1420 O O . GLY A 1 183 ? 1.692 7.526 19.558 1.00 44.03 183 GLY A O 1
ATOM 1421 N N . GLN A 1 184 ? 0.619 8.110 17.718 1.00 46.69 184 GLN A N 1
ATOM 1422 C CA . GLN A 1 184 ? 1.123 9.489 17.706 1.00 46.69 184 GLN A CA 1
ATOM 1423 C C . GLN A 1 184 ? 0.554 10.430 18.784 1.00 46.69 184 GLN A C 1
ATOM 1425 O O . GLN A 1 184 ? 0.978 11.584 18.857 1.00 46.69 184 GLN A O 1
ATOM 1430 N N . LYS A 1 185 ? -0.424 10.001 19.592 1.00 49.00 185 LYS A N 1
ATOM 1431 C CA . LYS A 1 185 ? -1.041 10.860 20.616 1.00 49.00 185 LYS A CA 1
ATOM 1432 C C . LYS A 1 185 ? -1.048 10.209 22.008 1.00 49.00 185 LYS A C 1
ATOM 1434 O O . LYS A 1 185 ? -1.300 9.003 22.112 1.00 49.00 185 LYS A O 1
ATOM 1439 N N . PRO A 1 186 ? -0.792 10.989 23.078 1.00 50.69 186 PRO A N 1
ATOM 1440 C CA . PRO A 1 186 ? -1.074 10.552 24.438 1.00 50.69 186 PRO A CA 1
ATOM 1441 C C . PRO A 1 186 ? -2.566 10.235 24.576 1.00 50.69 186 PRO A C 1
ATOM 1443 O O . PRO A 1 186 ? -3.401 10.921 23.992 1.00 50.69 186 PRO A O 1
ATOM 1446 N N . VAL A 1 187 ? -2.884 9.192 25.340 1.00 51.84 187 VAL A N 1
ATOM 1447 C CA . VAL A 1 187 ? -4.268 8.863 25.696 1.00 51.84 187 VAL A CA 1
ATOM 1448 C C . VAL A 1 187 ? -4.761 9.930 26.672 1.00 51.84 187 VAL A C 1
ATOM 1450 O O . VAL A 1 187 ? -4.121 10.151 27.699 1.00 51.84 187 VAL A O 1
ATOM 1453 N N . THR A 1 188 ? -5.851 10.612 26.336 1.00 53.88 188 THR A N 1
ATOM 1454 C CA . THR A 1 188 ? -6.533 11.574 27.211 1.00 53.88 188 THR A CA 1
ATOM 1455 C C . THR A 1 188 ? -7.812 10.951 27.786 1.00 53.88 188 THR A C 1
ATOM 1457 O O . THR A 1 188 ? -8.312 9.961 27.249 1.00 53.88 188 THR A O 1
ATOM 1460 N N . ASP A 1 189 ? -8.329 11.489 28.896 1.00 55.53 189 ASP A N 1
ATOM 1461 C CA . ASP A 1 189 ? -9.462 10.905 29.649 1.00 55.53 189 ASP A CA 1
ATOM 1462 C C . ASP A 1 189 ? -10.776 10.811 28.840 1.00 55.53 189 ASP A C 1
ATOM 1464 O O . ASP A 1 189 ? -11.685 10.063 29.187 1.00 55.53 189 ASP A O 1
ATOM 1468 N N . ASP A 1 190 ? -10.890 11.568 27.752 1.00 55.78 190 ASP A N 1
ATOM 1469 C CA . ASP A 1 190 ? -11.982 11.544 26.774 1.00 55.78 190 ASP A CA 1
ATOM 1470 C C . ASP A 1 190 ? -11.820 10.452 25.699 1.00 55.78 190 ASP A C 1
ATOM 1472 O O . ASP A 1 190 ? -12.806 10.046 25.079 1.00 55.78 190 ASP A O 1
ATOM 1476 N N . MET A 1 191 ? -10.598 9.945 25.502 1.00 45.34 191 MET A N 1
ATOM 1477 C CA . MET A 1 191 ? -10.256 8.936 24.492 1.00 45.34 191 MET A CA 1
ATOM 1478 C C . MET A 1 191 ? -10.272 7.499 25.033 1.00 45.34 191 MET A C 1
ATOM 1480 O O . MET A 1 191 ? -10.356 6.560 24.239 1.00 45.34 191 MET A O 1
ATOM 1484 N N . ALA A 1 192 ? -10.165 7.300 26.351 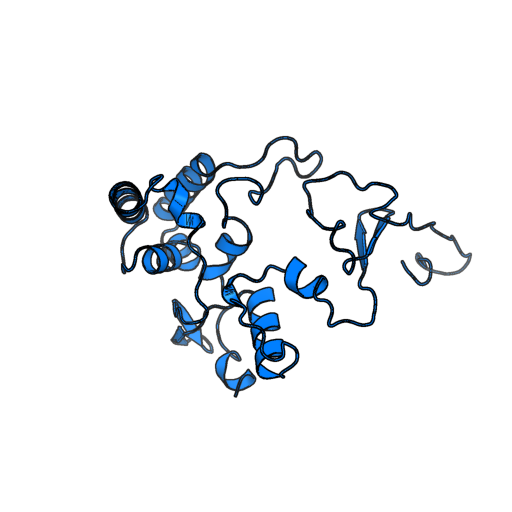1.00 53.69 192 ALA A N 1
ATOM 1485 C CA . ALA A 1 192 ? -10.116 5.966 26.941 1.00 53.69 192 ALA A CA 1
ATOM 1486 C C . ALA A 1 192 ? -10.622 5.909 28.386 1.00 53.69 192 ALA A C 1
ATOM 1488 O O . ALA A 1 192 ? -10.401 6.823 29.176 1.00 53.69 192 ALA A O 1
ATOM 1489 N N . GLU A 1 193 ? -11.219 4.777 28.754 1.00 56.88 193 GLU A N 1
ATOM 1490 C CA . GLU A 1 193 ? -11.550 4.465 30.145 1.00 56.88 193 GLU A CA 1
ATOM 1491 C C . GLU A 1 193 ? -10.377 3.731 30.814 1.00 56.88 193 GLU A C 1
ATOM 1493 O O . GLU A 1 193 ? -9.767 2.838 30.218 1.00 56.88 193 GLU A O 1
ATOM 1498 N N . THR A 1 194 ? -10.047 4.089 32.061 1.00 59.25 194 THR A N 1
ATOM 1499 C CA . THR A 1 194 ? -9.066 3.340 32.863 1.00 59.25 194 THR A CA 1
ATOM 1500 C C . THR A 1 194 ? -9.689 2.034 33.358 1.00 59.25 194 THR A C 1
ATOM 1502 O O . THR A 1 194 ? -10.624 2.026 34.160 1.00 59.25 194 THR A O 1
ATOM 1505 N N . CYS A 1 195 ? -9.150 0.905 32.906 1.00 56.50 195 CYS A N 1
ATOM 1506 C CA . CYS A 1 195 ? -9.496 -0.426 33.374 1.00 56.50 195 CYS A CA 1
ATOM 1507 C C . CYS A 1 195 ? -9.046 -0.588 34.832 1.00 56.50 195 CYS A C 1
ATOM 1509 O O . CYS A 1 195 ? -7.894 -0.917 35.117 1.00 56.50 195 CYS A O 1
ATOM 1511 N N . GLN A 1 196 ? -9.960 -0.386 35.781 1.00 54.47 196 GLN A N 1
ATOM 1512 C CA . GLN A 1 196 ? -9.701 -0.740 37.174 1.00 54.47 196 GLN A CA 1
ATOM 1513 C C . GLN A 1 196 ? -9.526 -2.261 37.284 1.00 54.47 196 GLN A C 1
ATOM 1515 O O . GLN A 1 196 ? -10.418 -3.037 36.940 1.00 54.47 196 GLN A O 1
ATOM 1520 N N . THR A 1 197 ? -8.365 -2.707 37.763 1.00 49.16 197 THR A N 1
ATOM 1521 C CA . THR A 1 197 ? -8.119 -4.123 38.045 1.00 49.16 197 THR A CA 1
ATOM 1522 C C . THR A 1 197 ? -8.826 -4.515 39.342 1.00 49.16 197 THR A C 1
ATOM 1524 O O . THR A 1 197 ? -8.490 -4.028 40.419 1.00 49.16 197 THR A O 1
ATOM 1527 N N . ILE A 1 198 ? -9.811 -5.415 39.261 1.00 44.59 198 ILE A N 1
ATOM 1528 C CA . ILE A 1 198 ? -10.417 -6.030 40.448 1.00 44.59 198 ILE A CA 1
ATOM 1529 C C . ILE A 1 198 ? -9.675 -7.339 40.718 1.00 44.59 198 ILE A C 1
ATOM 1531 O O . ILE A 1 198 ? -9.804 -8.310 39.976 1.00 44.59 198 ILE A O 1
ATOM 1535 N N . ILE A 1 199 ? -8.887 -7.375 41.791 1.00 40.62 199 ILE A N 1
ATOM 1536 C CA . ILE A 1 199 ? -8.310 -8.626 42.292 1.00 40.62 199 ILE A CA 1
ATOM 1537 C C . ILE A 1 199 ? -9.437 -9.395 42.986 1.00 40.62 199 ILE A C 1
ATOM 1539 O O . ILE A 1 199 ? -9.947 -8.952 44.015 1.00 40.62 199 ILE A O 1
ATOM 1543 N N . THR A 1 200 ? -9.829 -10.545 42.438 1.00 45.66 200 THR A N 1
ATOM 1544 C CA . THR A 1 200 ? -10.702 -11.499 43.138 1.00 45.66 200 THR A CA 1
ATOM 1545 C C . THR A 1 200 ? -9.879 -12.682 43.636 1.00 45.66 200 THR A C 1
ATOM 1547 O O . THR A 1 200 ? -8.813 -12.978 43.100 1.00 45.66 200 THR A O 1
ATOM 1550 N N . ALA A 1 201 ? -10.341 -13.317 44.713 1.00 41.25 201 ALA A N 1
ATOM 1551 C CA . ALA A 1 201 ? -9.545 -14.262 45.493 1.00 41.25 201 ALA A CA 1
ATOM 1552 C C . ALA A 1 201 ? -9.163 -15.561 44.750 1.00 41.25 201 ALA A C 1
ATOM 1554 O O . ALA A 1 201 ? -8.253 -16.245 45.210 1.00 41.25 201 ALA A O 1
ATOM 1555 N N . ASP A 1 202 ? -9.797 -15.882 43.612 1.00 44.84 202 ASP A N 1
ATOM 1556 C CA . ASP A 1 202 ? -9.797 -17.250 43.071 1.00 44.84 202 ASP A CA 1
ATOM 1557 C C . ASP A 1 202 ? -9.424 -17.419 41.581 1.00 44.84 202 ASP A C 1
ATOM 1559 O O . ASP A 1 202 ? -9.477 -18.543 41.081 1.00 44.84 202 ASP A O 1
ATOM 1563 N N . SER A 1 203 ? -9.007 -16.394 40.826 1.00 38.25 203 SER A N 1
ATOM 1564 C CA . SER A 1 203 ? -8.583 -16.633 39.431 1.00 38.25 203 SER A CA 1
ATOM 1565 C C . SER A 1 203 ? -7.711 -15.541 38.820 1.00 38.25 203 SER A C 1
ATOM 1567 O O . SER A 1 203 ? -7.794 -14.375 39.195 1.00 38.25 203 SER A O 1
ATOM 1569 N N . TYR A 1 204 ? -6.913 -15.952 37.825 1.00 39.50 204 TYR A N 1
ATOM 1570 C CA . TYR A 1 204 ? -6.271 -15.116 36.806 1.00 39.50 204 TYR A CA 1
ATOM 1571 C C . TYR A 1 204 ? -7.059 -13.832 36.513 1.00 39.50 204 TYR A C 1
ATOM 1573 O O . TYR A 1 204 ? -8.275 -13.904 36.363 1.00 39.50 204 TYR A O 1
ATOM 1581 N N . TYR A 1 205 ? -6.344 -12.702 36.422 1.00 41.22 205 TYR A N 1
ATOM 1582 C CA . TYR A 1 205 ? -6.834 -11.356 36.094 1.00 41.22 205 TYR A CA 1
ATOM 1583 C C . TYR A 1 205 ? -8.178 -11.358 35.345 1.00 41.22 205 TYR A C 1
ATOM 1585 O O . TYR A 1 205 ? -8.213 -11.479 34.123 1.00 41.22 205 TYR A O 1
ATOM 1593 N N . ALA A 1 206 ? -9.284 -11.217 36.078 1.00 43.25 206 ALA A N 1
ATOM 1594 C CA . ALA A 1 206 ? -10.576 -10.932 35.477 1.00 43.25 206 ALA A CA 1
ATOM 1595 C C . ALA A 1 206 ? -10.647 -9.416 35.298 1.00 43.25 206 ALA A C 1
ATOM 1597 O O . ALA A 1 206 ? -10.690 -8.667 36.277 1.00 43.25 206 ALA A O 1
ATOM 1598 N N . ARG A 1 207 ? -10.576 -8.955 34.051 1.00 50.50 207 ARG A N 1
ATOM 1599 C CA . ARG A 1 207 ? -10.842 -7.554 33.736 1.00 50.50 207 ARG A CA 1
ATOM 1600 C C . ARG A 1 207 ? -12.354 -7.290 33.813 1.00 50.50 207 ARG A C 1
ATOM 1602 O O . ARG A 1 207 ? -13.159 -8.220 33.734 1.00 50.50 207 ARG A O 1
ATOM 1609 N N . ALA A 1 208 ? -12.731 -6.045 34.116 1.00 50.25 208 ALA A N 1
ATOM 1610 C CA . ALA A 1 208 ? -14.135 -5.630 34.217 1.00 50.25 208 ALA A CA 1
ATOM 1611 C C . ALA A 1 208 ? -14.880 -5.970 32.914 1.00 50.25 208 ALA A C 1
ATOM 1613 O O . ALA A 1 208 ? -14.241 -5.926 31.897 1.00 50.25 208 ALA A O 1
ATOM 1614 N N . PRO A 1 209 ? -16.196 -6.230 32.850 1.00 49.03 209 PRO A N 1
ATOM 1615 C CA . PRO A 1 209 ? -16.870 -6.763 31.643 1.00 49.03 209 PRO A CA 1
ATOM 1616 C C . PRO A 1 209 ? -16.739 -5.966 30.316 1.00 49.03 209 PRO A C 1
ATOM 1618 O O . PRO A 1 209 ? -17.239 -6.415 29.290 1.00 49.03 209 PRO A O 1
ATOM 1621 N N . HIS A 1 210 ? -16.119 -4.786 30.351 1.00 50.47 210 HIS A N 1
ATOM 1622 C CA . HIS A 1 210 ? -15.793 -3.860 29.255 1.00 50.47 210 HIS A CA 1
ATOM 1623 C C . HIS A 1 210 ? -14.259 -3.665 29.088 1.00 50.47 210 HIS A C 1
ATOM 1625 O O . HIS A 1 210 ? -13.812 -2.766 28.382 1.00 50.47 210 HIS A O 1
ATOM 1631 N N . CYS A 1 211 ? -13.471 -4.537 29.729 1.00 46.59 211 CYS A N 1
ATOM 1632 C CA . CYS A 1 211 ? -12.022 -4.705 29.734 1.00 46.59 211 CYS A CA 1
ATOM 1633 C C . CYS A 1 211 ? -11.701 -6.223 29.771 1.00 46.59 211 CYS A C 1
ATOM 1635 O O . CYS A 1 211 ? -10.596 -6.564 29.311 1.00 46.59 211 CYS A O 1
#

Secondary structure (DSSP, 8-state):
-HHHHHTTBPP-HHHHTTTTS-SSSSSSPEESTTT--EE--HHHHHHHHHHHHHH-HHHHIIIIIHHHHHHHT-SS--HHHHHHHHHHHSTTGGGGGGGSPPPTT-EEEEEETTEEEEEE---HHHHHHHHHHHTTTTTT----GGG--HHHHHH-TT-SS--EEEETTEEEETTSTTS--TTTSPPPTTT-EE------TTSS----TT-

Foldseek 3Di:
DLCVQCAQWDAQQQLVVLLQQQDQDDSAAADDLVASPGGDGPVNVLVVLVVCCVPPVVSSLRHYPQVLCVLLVHPDDDSVVSQVSQQVPPDVGSSCSSNRDDAQPAWGFTDGNNHTDTGGHDHPQLSVVVVCVVVCLCPPDDDRSSNGDVLNVQQDPSDPDFDWDDDPQWTFGSVDPPQDPPRNDDDDVVGTDGFDFDDDDDDDTDTDPSD

Radius of gyration: 20.28 Å; chains: 1; bounding box: 45×41×62 Å